Protein AF-A0A395J0A0-F1 (afdb_monomer_lite)

Organism: NCBI:txid38457

Structure (mmCIF, N/CA/C/O backbone):
data_AF-A0A395J0A0-F1
#
_entry.id   AF-A0A395J0A0-F1
#
loop_
_atom_site.group_PDB
_atom_site.id
_atom_site.type_symbol
_atom_site.label_atom_id
_atom_site.label_alt_id
_atom_site.label_comp_id
_atom_site.label_asym_id
_atom_site.label_entity_id
_atom_site.label_seq_id
_atom_site.pdbx_PDB_ins_code
_atom_site.Cartn_x
_atom_site.Cartn_y
_atom_site.Cartn_z
_atom_site.occupancy
_atom_site.B_iso_or_equiv
_atom_site.auth_seq_id
_atom_site.auth_comp_id
_atom_site.auth_asym_id
_atom_site.auth_atom_id
_atom_site.pdbx_PDB_model_num
ATOM 1 N N . MET A 1 1 ? 11.161 -7.302 22.273 1.00 44.47 1 MET A N 1
ATOM 2 C CA . MET A 1 1 ? 10.122 -8.019 21.506 1.00 44.47 1 MET A CA 1
ATOM 3 C C . MET A 1 1 ? 9.153 -8.782 22.409 1.00 44.47 1 MET A C 1
ATOM 5 O O . MET A 1 1 ? 8.034 -8.314 22.536 1.00 44.47 1 MET A O 1
ATOM 9 N N . ARG A 1 2 ? 9.588 -9.786 23.191 1.00 41.59 2 ARG A N 1
ATOM 10 C CA . ARG A 1 2 ? 8.713 -10.627 24.057 1.00 41.59 2 ARG A CA 1
ATOM 11 C C . ARG A 1 2 ? 7.774 -9.927 25.060 1.00 41.59 2 ARG A C 1
ATOM 13 O O . ARG A 1 2 ? 6.845 -10.547 25.561 1.00 41.59 2 ARG A O 1
ATOM 20 N N . LYS A 1 3 ? 8.031 -8.665 25.423 1.00 41.44 3 LYS A N 1
ATOM 21 C CA . LYS A 1 3 ? 7.202 -7.910 26.383 1.00 41.44 3 LYS A CA 1
ATOM 22 C C . LYS A 1 3 ? 6.042 -7.164 25.710 1.00 41.44 3 LYS A C 1
ATOM 24 O O . LYS A 1 3 ? 5.055 -6.909 26.376 1.00 41.44 3 LYS A O 1
ATOM 29 N N . PHE A 1 4 ? 6.172 -6.835 24.422 1.00 44.31 4 PHE A N 1
ATOM 30 C CA . PHE A 1 4 ? 5.126 -6.180 23.627 1.00 44.31 4 PHE A CA 1
ATOM 31 C C . PHE A 1 4 ? 4.121 -7.208 23.092 1.00 44.31 4 PHE A C 1
ATOM 33 O O . PHE A 1 4 ? 2.924 -6.972 23.166 1.00 44.31 4 PHE A O 1
ATOM 40 N N . GLU A 1 5 ? 4.612 -8.378 22.666 1.00 45.50 5 GLU A N 1
ATOM 41 C CA . GLU A 1 5 ? 3.784 -9.528 22.259 1.00 45.50 5 GLU A CA 1
ATOM 42 C C . GLU A 1 5 ? 2.803 -9.934 23.374 1.00 45.50 5 GLU A C 1
ATOM 44 O O . GLU A 1 5 ? 1.606 -10.020 23.140 1.00 45.50 5 GLU A O 1
ATOM 49 N N . ARG A 1 6 ? 3.274 -10.021 24.628 1.00 49.84 6 ARG A N 1
ATOM 50 C CA . ARG A 1 6 ? 2.415 -10.325 25.789 1.00 49.84 6 ARG A CA 1
ATOM 51 C C . ARG A 1 6 ? 1.339 -9.280 26.101 1.00 49.84 6 ARG A C 1
ATOM 53 O O . ARG A 1 6 ? 0.326 -9.632 26.685 1.00 49.84 6 ARG A O 1
ATOM 60 N N . ILE A 1 7 ? 1.569 -8.001 25.795 1.00 51.66 7 ILE A N 1
ATOM 61 C CA . ILE A 1 7 ? 0.602 -6.934 26.117 1.00 51.66 7 ILE A CA 1
ATOM 62 C C . ILE A 1 7 ? -0.574 -6.962 25.135 1.00 51.66 7 ILE A C 1
ATOM 64 O O . ILE A 1 7 ? -1.701 -6.680 25.534 1.00 51.66 7 ILE A O 1
ATOM 68 N N . LEU A 1 8 ? -0.316 -7.323 23.875 1.00 55.38 8 LEU A N 1
ATOM 69 C CA . LEU A 1 8 ? -1.362 -7.471 22.866 1.00 55.38 8 LEU A CA 1
ATOM 70 C C . LEU A 1 8 ? -2.221 -8.714 23.131 1.00 55.38 8 LEU A C 1
ATOM 72 O O . LEU A 1 8 ? -3.442 -8.592 23.112 1.00 55.38 8 LEU A O 1
ATOM 76 N N . ASP A 1 9 ? -1.600 -9.851 23.467 1.00 60.06 9 ASP A N 1
ATOM 77 C CA . ASP A 1 9 ? -2.302 -11.133 23.658 1.00 60.06 9 ASP A CA 1
ATOM 78 C C . ASP A 1 9 ? -3.341 -11.115 24.798 1.00 60.06 9 ASP A C 1
ATOM 80 O O . ASP A 1 9 ? -4.382 -11.763 24.693 1.00 60.06 9 ASP A O 1
ATOM 84 N N . ASP A 1 10 ? -3.104 -10.352 25.872 1.00 69.31 10 ASP A N 1
ATOM 85 C CA . ASP A 1 10 ? -4.012 -10.326 27.031 1.00 69.31 10 ASP A CA 1
ATOM 86 C C . ASP A 1 10 ? -5.144 -9.282 26.901 1.00 69.31 10 ASP A C 1
ATOM 88 O O . ASP A 1 10 ? -6.155 -9.372 27.605 1.00 69.31 10 ASP A O 1
ATOM 92 N N . GLN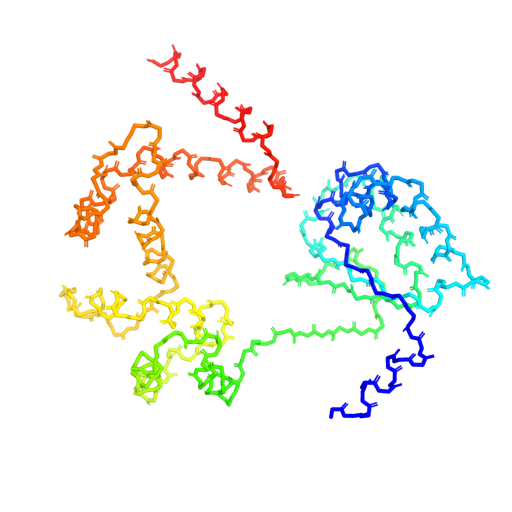 A 1 11 ? -5.000 -8.274 26.028 1.00 82.56 11 GLN A N 1
ATOM 93 C CA . GLN A 1 11 ? -5.945 -7.147 25.925 1.00 82.56 11 GLN A CA 1
ATOM 94 C C . GLN A 1 11 ? -6.740 -7.116 24.619 1.00 82.56 11 GLN A C 1
ATOM 96 O O . GLN A 1 11 ? -7.897 -6.687 24.642 1.00 82.56 11 GLN A O 1
ATOM 101 N N . ILE A 1 12 ? -6.159 -7.580 23.511 1.00 91.38 12 ILE A N 1
ATOM 102 C CA . ILE A 1 12 ? -6.763 -7.547 22.179 1.00 91.38 12 ILE A CA 1
ATOM 103 C C . ILE A 1 12 ? -7.031 -8.979 21.715 1.00 91.38 12 ILE A C 1
ATOM 105 O O . ILE A 1 12 ? -6.115 -9.757 21.485 1.00 91.38 12 ILE A O 1
ATOM 109 N N . ARG A 1 13 ? -8.310 -9.322 21.549 1.00 90.94 13 ARG A N 1
ATOM 110 C CA . ARG A 1 13 ? -8.760 -10.624 21.027 1.00 90.94 13 ARG A CA 1
ATOM 111 C C . ARG A 1 13 ? -8.948 -10.604 19.516 1.00 90.94 13 ARG A C 1
ATOM 113 O O . ARG A 1 13 ? -8.812 -11.638 18.871 1.00 90.94 13 ARG A O 1
ATOM 120 N N . TRP A 1 14 ? -9.295 -9.440 18.969 1.00 93.50 14 TRP A N 1
ATOM 121 C CA . TRP A 1 14 ? -9.636 -9.277 17.561 1.00 93.50 14 TRP A CA 1
ATOM 122 C C . TRP A 1 14 ? -8.871 -8.112 16.952 1.00 93.50 14 TRP A C 1
ATOM 124 O O . TRP A 1 14 ? -8.792 -7.039 17.548 1.00 93.50 14 TRP A O 1
ATOM 134 N N . VAL A 1 15 ? -8.357 -8.310 15.741 1.00 94.94 15 VAL A N 1
ATOM 135 C CA . VAL A 1 15 ? -7.701 -7.264 14.953 1.00 94.94 15 VAL A CA 1
ATOM 136 C C . VAL A 1 15 ? -8.339 -7.246 13.575 1.00 94.94 15 VAL A C 1
ATOM 138 O O . VAL A 1 15 ? -8.328 -8.262 12.883 1.00 94.94 15 VAL A O 1
ATOM 141 N N . PHE A 1 16 ? -8.876 -6.095 13.175 1.00 96.75 16 PHE A N 1
ATOM 142 C CA . PHE A 1 16 ? -9.442 -5.906 11.843 1.00 96.75 16 PHE A CA 1
ATOM 143 C C . PHE A 1 16 ? -8.816 -4.705 11.153 1.00 96.75 16 PHE A C 1
ATOM 145 O O . PHE A 1 16 ? -8.729 -3.612 11.713 1.00 96.75 16 PHE A O 1
ATOM 152 N N . TRP A 1 17 ? -8.413 -4.921 9.907 1.00 97.44 17 TRP A N 1
ATOM 153 C CA . TRP A 1 17 ? -7.992 -3.869 8.997 1.00 97.44 17 TRP A CA 1
ATOM 154 C C . TRP A 1 17 ? -9.201 -3.384 8.197 1.00 97.44 17 TRP A C 1
ATOM 156 O O . TRP A 1 17 ? -9.920 -4.161 7.573 1.00 97.44 17 TRP A O 1
ATOM 166 N N . VAL A 1 18 ? -9.443 -2.081 8.239 1.00 96.94 18 VAL A N 1
ATOM 167 C CA . VAL A 1 18 ? -10.581 -1.429 7.600 1.00 96.94 18 VAL A CA 1
ATOM 168 C C . VAL A 1 18 ? -10.031 -0.429 6.584 1.00 96.94 18 VAL A C 1
ATOM 170 O O . VAL A 1 18 ? -9.740 0.711 6.953 1.00 96.94 18 VAL A O 1
ATOM 173 N N . PRO A 1 19 ? -9.872 -0.825 5.308 1.00 94.69 19 PRO A N 1
ATOM 174 C CA . PRO A 1 19 ? -9.499 0.104 4.249 1.00 94.69 19 PRO A CA 1
ATOM 175 C C . PRO A 1 19 ? -10.647 1.086 4.012 1.00 94.69 19 PRO A C 1
ATOM 177 O O . PRO A 1 19 ? -11.667 0.737 3.410 1.00 94.69 19 PRO A O 1
ATOM 180 N N . LEU A 1 20 ? -10.482 2.320 4.483 1.00 93.31 20 LEU A N 1
ATOM 181 C CA . LEU A 1 20 ? -11.503 3.365 4.431 1.00 93.31 20 LEU A CA 1
ATOM 182 C C . LEU A 1 20 ? -12.005 3.682 3.013 1.00 93.31 20 LEU A C 1
ATOM 184 O O . LEU A 1 20 ? -13.224 3.798 2.850 1.00 93.31 20 LEU A O 1
ATOM 188 N N . PRO A 1 21 ? -11.148 3.731 1.972 1.00 88.62 21 PRO A N 1
ATOM 189 C CA . PRO A 1 21 ? -11.606 3.938 0.599 1.00 88.62 21 PRO A CA 1
ATOM 190 C C . PRO A 1 21 ? -12.586 2.851 0.151 1.00 88.62 21 PRO A C 1
ATOM 192 O O . PRO A 1 21 ? -13.627 3.138 -0.434 1.00 88.62 21 PRO A O 1
ATOM 195 N N . ARG A 1 22 ? -12.309 1.585 0.488 1.00 89.62 22 ARG A N 1
ATOM 196 C CA . ARG A 1 22 ? -13.202 0.467 0.158 1.00 89.62 22 ARG A CA 1
ATOM 197 C C . ARG A 1 22 ? -14.470 0.524 0.998 1.00 89.62 22 ARG A C 1
ATOM 199 O O . ARG A 1 22 ? -15.558 0.359 0.464 1.00 89.62 22 ARG A O 1
ATOM 206 N N . PHE A 1 23 ? -14.337 0.805 2.293 1.00 92.50 23 PHE A N 1
ATOM 207 C CA . PHE A 1 23 ? -15.475 0.916 3.201 1.00 92.50 23 PHE A CA 1
ATOM 208 C C . PHE A 1 23 ? -16.474 1.998 2.768 1.00 92.50 23 PHE A C 1
ATOM 210 O O . PHE A 1 23 ? -17.675 1.812 2.959 1.00 92.50 23 PHE A O 1
ATOM 217 N N . SER A 1 24 ? -16.000 3.079 2.136 1.00 89.25 24 SER A N 1
ATOM 218 C CA . SER A 1 24 ? -16.846 4.156 1.599 1.00 89.25 24 SER A CA 1
ATOM 219 C C . SER A 1 24 ? -17.858 3.704 0.546 1.00 89.25 24 SER A C 1
ATOM 221 O O . SER A 1 24 ? -18.899 4.339 0.388 1.00 89.25 24 SER A O 1
ATOM 223 N N . ARG A 1 25 ? -17.587 2.577 -0.120 1.00 86.44 25 ARG A N 1
ATOM 224 C CA . ARG A 1 25 ? -18.443 1.984 -1.157 1.00 86.44 25 ARG A CA 1
ATOM 225 C C . ARG A 1 25 ? -19.348 0.878 -0.636 1.00 86.44 25 ARG A C 1
ATOM 227 O O . ARG A 1 25 ? -20.249 0.438 -1.340 1.00 86.44 25 ARG A O 1
ATOM 234 N N . GLU A 1 26 ? -19.103 0.408 0.580 1.00 90.25 26 GLU A N 1
ATOM 235 C CA . GLU A 1 26 ? -19.880 -0.666 1.183 1.00 90.25 26 GLU A CA 1
ATOM 236 C C . GLU A 1 26 ? -21.018 -0.095 2.024 1.00 90.25 26 GLU A C 1
ATOM 238 O O . GLU A 1 26 ? -20.893 0.975 2.627 1.00 90.25 26 GLU A O 1
ATOM 243 N N . GLN A 1 27 ? -22.123 -0.833 2.111 1.00 87.81 27 GLN A N 1
ATOM 244 C CA . GLN A 1 27 ? -23.286 -0.420 2.896 1.00 87.81 27 GLN A CA 1
ATOM 245 C C . GLN A 1 27 ? -22.965 -0.337 4.394 1.00 87.81 27 GLN A C 1
ATOM 247 O O . GLN A 1 27 ? -23.373 0.607 5.068 1.00 87.81 27 GLN A O 1
ATOM 252 N N . ASP A 1 28 ? -22.210 -1.306 4.908 1.00 92.62 28 ASP A N 1
ATOM 253 C CA . ASP A 1 28 ? -21.865 -1.425 6.320 1.00 92.62 28 ASP A CA 1
ATOM 254 C C . ASP A 1 28 ? -20.603 -2.281 6.537 1.00 92.62 28 ASP A C 1
ATOM 256 O O . ASP A 1 28 ? -19.973 -2.782 5.599 1.00 92.62 28 ASP A O 1
ATOM 260 N N . LEU A 1 29 ? -20.190 -2.403 7.805 1.00 94.12 29 LEU A N 1
ATOM 261 C CA . LEU A 1 29 ? -18.980 -3.136 8.189 1.00 94.12 29 LEU A CA 1
ATOM 262 C C . LEU A 1 29 ? -19.123 -4.639 7.920 1.00 94.12 29 LEU A C 1
ATOM 264 O O . LEU A 1 29 ? -18.142 -5.300 7.595 1.00 94.12 29 LEU A O 1
ATOM 268 N N . THR A 1 30 ? -20.342 -5.170 8.019 1.00 96.56 30 THR A N 1
ATOM 269 C CA . THR A 1 30 ? -20.638 -6.580 7.761 1.00 96.56 30 THR A CA 1
ATOM 270 C C . THR A 1 30 ? -20.410 -6.930 6.300 1.00 96.56 30 THR A C 1
ATOM 272 O O . THR A 1 30 ? -19.731 -7.910 6.001 1.00 96.56 30 THR A O 1
ATOM 275 N N . THR A 1 31 ? -20.897 -6.088 5.394 1.00 95.88 31 THR A N 1
ATOM 276 C CA . THR A 1 31 ? -20.695 -6.236 3.954 1.00 95.88 31 THR A CA 1
ATOM 277 C C . THR A 1 31 ? -19.206 -6.185 3.623 1.00 95.88 31 THR A C 1
ATOM 279 O O . THR A 1 31 ? -18.695 -7.085 2.954 1.00 95.88 31 THR A O 1
ATOM 282 N N . LEU A 1 32 ? -18.471 -5.213 4.180 1.00 95.12 32 LEU A N 1
ATOM 283 C CA . LEU A 1 32 ? -17.019 -5.137 4.012 1.00 95.12 32 LEU A CA 1
ATOM 284 C C . LEU A 1 32 ? -16.316 -6.412 4.511 1.00 95.12 32 LEU A C 1
ATOM 286 O O . LEU A 1 32 ? -15.480 -6.971 3.804 1.00 95.12 32 LEU A O 1
ATOM 290 N N . PHE A 1 33 ? -16.652 -6.883 5.713 1.00 96.69 33 PHE A N 1
ATOM 291 C CA . PHE A 1 33 ? -16.009 -8.047 6.324 1.00 96.69 33 PHE A CA 1
ATOM 292 C C . PHE A 1 33 ? -16.313 -9.339 5.574 1.00 96.69 33 PHE A C 1
ATOM 294 O O . PHE A 1 33 ? -15.405 -10.148 5.398 1.00 96.69 33 PHE A O 1
ATOM 301 N N . SER A 1 34 ? -17.544 -9.512 5.084 1.00 96.56 34 SER A N 1
ATOM 302 C CA . SER A 1 34 ? -17.912 -10.674 4.268 1.00 96.56 34 SER A CA 1
ATOM 303 C C . SER A 1 34 ? -16.995 -10.801 3.049 1.00 96.56 34 SER A C 1
ATOM 305 O O . SER A 1 34 ? -16.427 -11.863 2.807 1.00 96.56 34 SER A O 1
ATOM 307 N N . LYS A 1 35 ? -16.736 -9.682 2.361 1.00 93.56 35 LYS A N 1
ATOM 308 C CA . LYS A 1 35 ? -15.881 -9.622 1.171 1.00 93.56 35 LYS A CA 1
ATOM 309 C C . LYS A 1 35 ? -14.379 -9.678 1.476 1.00 93.56 35 LYS A C 1
ATOM 311 O O . LYS A 1 35 ? -13.606 -10.044 0.597 1.00 93.56 35 LYS A O 1
ATOM 316 N N . LEU A 1 36 ? -13.940 -9.239 2.660 1.00 92.94 36 LEU A N 1
ATOM 317 C CA . LEU A 1 36 ? -12.515 -9.196 3.025 1.00 92.94 36 LEU A CA 1
ATOM 318 C C . LEU A 1 36 ? -12.012 -10.473 3.696 1.00 92.94 36 LEU A C 1
ATOM 320 O O . LEU A 1 36 ? -10.871 -10.863 3.461 1.00 92.94 36 LEU A O 1
ATOM 324 N N . TYR A 1 37 ? -12.825 -11.081 4.556 1.00 94.81 37 TYR A N 1
ATOM 325 C CA . TYR A 1 37 ? -12.357 -12.091 5.508 1.00 94.81 37 TYR A CA 1
ATOM 326 C C . TYR A 1 37 ? -13.102 -13.416 5.432 1.00 94.81 37 TYR A C 1
ATOM 328 O O . TYR A 1 37 ? -12.589 -14.413 5.934 1.00 94.81 37 TYR A O 1
ATOM 336 N N . PHE A 1 38 ? -14.298 -13.436 4.845 1.00 93.94 38 PHE A N 1
ATOM 337 C CA . PHE A 1 38 ? -15.210 -14.571 4.976 1.00 93.94 38 PHE A CA 1
ATOM 338 C C . PHE A 1 38 ? -15.726 -15.101 3.637 1.00 93.94 38 PHE A C 1
ATOM 340 O O . PHE A 1 38 ? -16.761 -15.750 3.625 1.00 93.94 38 PHE A O 1
ATOM 347 N N . GLU A 1 39 ? -15.028 -14.843 2.524 1.00 92.38 39 GLU A N 1
ATOM 348 C CA . GLU A 1 39 ? -15.374 -15.392 1.196 1.00 92.38 39 GLU A CA 1
ATOM 349 C C . GLU A 1 39 ? -16.857 -15.187 0.817 1.00 92.38 39 GLU A C 1
ATOM 351 O O . GLU A 1 39 ? -17.506 -16.070 0.269 1.00 92.38 39 GLU A O 1
ATOM 356 N N . GLU A 1 40 ? -17.400 -14.008 1.136 1.00 89.81 40 GLU A N 1
ATOM 357 C CA . GLU A 1 40 ? -18.811 -13.632 0.944 1.00 89.81 40 GLU A CA 1
ATOM 358 C C . GLU A 1 40 ? -19.835 -14.336 1.865 1.00 89.81 40 GLU A C 1
ATOM 360 O O . GLU A 1 40 ? -21.043 -14.165 1.691 1.00 89.81 40 GLU A O 1
ATOM 365 N N . ASP A 1 41 ? -19.401 -15.032 2.924 1.00 94.44 41 ASP A N 1
ATOM 366 C CA . ASP A 1 41 ? -20.287 -15.509 3.997 1.00 94.44 41 ASP A CA 1
ATOM 367 C C . ASP A 1 41 ? -20.756 -14.340 4.881 1.00 94.44 41 ASP A C 1
ATOM 369 O O . ASP A 1 41 ? -20.120 -13.926 5.862 1.00 94.44 41 ASP A O 1
ATOM 373 N N . TYR A 1 42 ? -21.909 -13.789 4.509 1.00 95.50 42 TYR A N 1
ATOM 374 C CA . TYR A 1 42 ? -22.524 -12.663 5.199 1.00 95.50 42 TYR A CA 1
ATOM 375 C C . TYR A 1 42 ? -22.976 -12.998 6.627 1.00 95.50 42 TYR A C 1
ATOM 377 O O . TYR A 1 42 ? -22.851 -12.153 7.514 1.00 95.50 42 TYR A O 1
ATOM 385 N N . GLU A 1 43 ? -23.490 -14.203 6.896 1.00 96.69 43 GLU A N 1
ATOM 386 C CA . GLU A 1 43 ? -24.007 -14.533 8.233 1.00 96.69 43 GLU A CA 1
ATOM 387 C C . GLU A 1 43 ? -22.868 -14.734 9.238 1.00 96.69 43 GLU A C 1
ATOM 389 O O . GLU A 1 43 ? -22.976 -14.281 10.384 1.00 96.69 43 GLU A O 1
ATOM 394 N N . LEU A 1 44 ? -21.741 -15.309 8.805 1.00 95.38 44 LEU A N 1
ATOM 395 C CA . LEU A 1 44 ? -20.532 -15.354 9.624 1.00 95.38 44 LEU A CA 1
ATOM 396 C C . LEU A 1 44 ? -20.001 -13.941 9.904 1.00 95.38 44 LEU A C 1
ATOM 398 O O . LEU A 1 44 ? -19.770 -13.589 11.067 1.00 95.38 44 LEU A O 1
ATOM 402 N N . ALA A 1 45 ? -19.879 -13.107 8.865 1.00 96.94 45 ALA A N 1
ATOM 403 C CA . ALA A 1 45 ? -19.438 -11.719 9.003 1.00 96.94 45 ALA A CA 1
ATOM 404 C C . ALA A 1 45 ? -20.328 -10.934 9.976 1.00 96.94 45 ALA A C 1
ATOM 406 O O . ALA A 1 45 ? -19.840 -10.219 10.850 1.00 96.94 45 ALA A O 1
ATOM 407 N N . LYS A 1 46 ? -21.645 -11.115 9.874 1.00 97.19 46 LYS A N 1
ATOM 408 C CA . LYS A 1 46 ? -22.646 -10.474 10.728 1.00 97.19 46 LYS A CA 1
ATOM 409 C C . LYS A 1 46 ? -22.510 -10.916 12.176 1.00 97.19 46 LYS A C 1
ATOM 411 O O . LYS A 1 46 ? -22.529 -10.068 13.068 1.00 97.19 46 LYS A O 1
ATOM 416 N N . GLY A 1 47 ? -22.331 -12.215 12.420 1.00 96.56 47 GLY A N 1
ATOM 417 C CA . GLY A 1 47 ? -22.094 -12.751 13.761 1.00 96.56 47 GLY A CA 1
ATOM 418 C C . GLY A 1 47 ? -20.843 -12.152 14.409 1.00 96.56 47 GLY A C 1
ATOM 419 O O . GLY A 1 47 ? -20.876 -11.765 15.582 1.00 96.56 47 GLY A O 1
ATOM 420 N N . VAL A 1 48 ? -19.766 -12.000 13.634 1.00 95.50 48 VAL A N 1
ATOM 421 C CA . VAL A 1 48 ? -18.532 -11.337 14.080 1.00 95.50 48 VAL A CA 1
ATOM 422 C C . VAL A 1 48 ? -18.773 -9.852 14.348 1.00 95.50 48 VAL A C 1
ATOM 424 O O . VAL A 1 48 ? -18.484 -9.398 15.455 1.00 95.50 48 VAL A O 1
ATOM 427 N N . CYS A 1 49 ? -19.369 -9.105 13.411 1.00 95.38 49 CYS A N 1
ATOM 428 C CA . CYS A 1 49 ? -19.676 -7.679 13.579 1.00 95.38 49 CYS A CA 1
ATOM 429 C C . CYS A 1 49 ? -20.522 -7.416 14.831 1.00 95.38 49 CYS A C 1
ATOM 431 O O . CYS A 1 49 ? -20.156 -6.582 15.657 1.00 95.38 49 CYS A O 1
ATOM 433 N N . GLN A 1 50 ? -21.596 -8.183 15.038 1.00 95.44 50 GLN A N 1
ATOM 434 C CA . GLN A 1 50 ? -22.447 -8.069 16.227 1.00 95.44 50 GLN A CA 1
ATOM 435 C C . GLN A 1 50 ? -21.681 -8.334 17.525 1.00 95.44 50 GLN A C 1
ATOM 437 O O . GLN A 1 50 ? -21.968 -7.735 18.562 1.00 95.44 50 GLN A O 1
ATOM 442 N N . ARG A 1 51 ? -20.718 -9.258 17.493 1.00 94.94 51 ARG A N 1
ATOM 443 C CA . ARG A 1 51 ? -19.896 -9.594 18.653 1.00 94.94 51 ARG A CA 1
ATOM 444 C C . ARG A 1 51 ? -18.920 -8.471 18.997 1.00 94.94 51 ARG A C 1
ATOM 446 O O . ARG A 1 51 ? -18.826 -8.116 20.171 1.00 94.94 51 ARG A O 1
ATOM 453 N N . ILE A 1 52 ? -18.252 -7.896 17.999 1.00 95.00 52 ILE A N 1
ATOM 454 C CA . ILE A 1 52 ? -17.248 -6.840 18.202 1.00 95.00 52 ILE A CA 1
ATOM 455 C C . ILE A 1 52 ? -17.869 -5.459 18.425 1.00 95.00 52 ILE A C 1
ATOM 457 O O . ILE A 1 52 ? -17.245 -4.599 19.025 1.00 95.00 52 ILE A O 1
ATOM 461 N N . GLN A 1 53 ? -19.109 -5.227 17.993 1.00 93.44 53 GLN A N 1
ATOM 462 C CA . GLN A 1 53 ? -19.832 -3.980 18.272 1.00 93.44 53 GLN A CA 1
ATOM 463 C C . GLN A 1 53 ? -20.494 -3.975 19.659 1.00 93.44 53 GLN A C 1
ATOM 465 O O . GLN A 1 53 ? -20.973 -2.939 20.117 1.00 93.44 53 GLN A O 1
ATOM 470 N N . ASN A 1 54 ? -20.530 -5.118 20.347 1.00 91.56 54 ASN A N 1
ATOM 471 C CA . ASN A 1 54 ? -21.130 -5.236 21.668 1.00 91.56 54 ASN A CA 1
ATOM 472 C C . ASN A 1 54 ? -20.093 -4.948 22.773 1.00 91.56 54 ASN A C 1
ATOM 474 O O . ASN A 1 54 ? -19.115 -5.686 22.927 1.00 91.56 54 ASN A O 1
ATOM 478 N N . LYS A 1 55 ? -20.353 -3.897 23.565 1.00 84.88 55 LYS A N 1
ATOM 479 C CA . LYS A 1 55 ? -19.525 -3.458 24.705 1.00 84.88 55 LYS A CA 1
ATOM 480 C C . LYS A 1 55 ? -19.341 -4.515 25.785 1.00 84.88 55 LYS A C 1
ATOM 482 O O . LYS A 1 55 ? -18.235 -4.674 26.284 1.00 84.88 55 LYS A O 1
ATOM 487 N N . ASP A 1 56 ? -20.388 -5.275 26.090 1.00 88.06 56 ASP A N 1
ATOM 488 C CA . ASP A 1 56 ? -20.352 -6.328 27.111 1.00 88.06 56 ASP A CA 1
ATOM 489 C C . ASP A 1 56 ? -19.623 -7.592 26.626 1.00 88.06 56 ASP A C 1
ATOM 491 O O . ASP A 1 56 ? -19.478 -8.563 27.371 1.00 88.06 56 ASP A O 1
ATOM 495 N N . LYS A 1 57 ? -19.196 -7.611 25.356 1.00 87.12 57 LYS A N 1
ATOM 496 C CA . LYS A 1 57 ? -18.485 -8.729 24.739 1.00 87.12 57 LYS A CA 1
ATOM 497 C C . LYS A 1 57 ? -17.051 -8.349 24.397 1.00 87.12 57 LYS A C 1
ATOM 499 O O . LYS A 1 57 ? -16.159 -8.515 25.224 1.00 87.12 57 LYS A O 1
ATOM 504 N N . ASP A 1 58 ? -16.828 -7.912 23.160 1.00 93.06 58 ASP A N 1
ATOM 505 C CA . ASP A 1 58 ? -15.493 -7.843 22.570 1.00 93.06 58 ASP A CA 1
ATOM 506 C C . ASP A 1 58 ? -15.134 -6.457 22.018 1.00 93.06 58 ASP A C 1
ATOM 508 O O . ASP A 1 58 ? -14.018 -6.304 21.528 1.00 93.06 58 ASP A O 1
ATOM 512 N N . GLN A 1 59 ? -15.997 -5.435 22.122 1.00 93.75 59 GLN A N 1
ATOM 513 C CA . GLN A 1 59 ? -15.673 -4.091 21.609 1.00 93.75 59 GLN A CA 1
ATOM 514 C C . GLN A 1 59 ? -14.378 -3.528 22.211 1.00 93.75 59 GLN A C 1
ATOM 516 O O . GLN A 1 59 ? -13.489 -3.099 21.478 1.00 93.75 59 GLN A O 1
ATOM 521 N N . ASP A 1 60 ? -14.224 -3.614 23.533 1.00 93.50 60 ASP A N 1
ATOM 522 C CA . ASP A 1 60 ? -13.031 -3.137 24.249 1.00 93.50 60 ASP A CA 1
ATOM 523 C C . ASP A 1 60 ? -11.783 -4.001 24.007 1.00 93.50 60 ASP A C 1
ATOM 525 O O . ASP A 1 60 ? -10.664 -3.578 24.304 1.00 93.50 60 ASP A O 1
ATOM 529 N N . HIS A 1 61 ? -11.978 -5.200 23.457 1.00 92.94 61 HIS A N 1
ATOM 530 C CA . HIS A 1 61 ? -10.938 -6.167 23.111 1.00 92.94 61 HIS A CA 1
ATOM 531 C C . HIS A 1 61 ? -10.702 -6.257 21.600 1.00 92.94 61 HIS A C 1
ATOM 533 O O . HIS A 1 61 ? -10.029 -7.176 21.131 1.00 92.94 61 HIS A O 1
ATOM 539 N N . THR A 1 62 ? -11.271 -5.333 20.829 1.00 95.50 62 THR A N 1
ATOM 540 C CA . THR A 1 62 ? -11.100 -5.263 19.381 1.00 95.50 62 THR A CA 1
ATOM 541 C C . THR A 1 62 ? -10.214 -4.075 19.039 1.00 95.50 62 THR A C 1
ATOM 543 O O . THR A 1 62 ? -10.423 -2.973 19.548 1.00 95.50 62 THR A O 1
ATOM 546 N N . LEU A 1 63 ? -9.225 -4.316 18.181 1.00 96.12 63 LEU A N 1
ATOM 547 C CA . LEU A 1 63 ? -8.413 -3.301 17.528 1.00 96.12 63 LEU A CA 1
ATOM 548 C C . LEU A 1 63 ? -8.899 -3.106 16.092 1.00 96.12 63 LEU A C 1
ATOM 550 O O . LEU A 1 63 ? -8.863 -4.042 15.291 1.00 96.12 63 LEU A O 1
ATOM 554 N N . LEU A 1 64 ? -9.311 -1.882 15.768 1.00 97.19 64 LEU A N 1
ATOM 555 C CA . LEU A 1 64 ? -9.598 -1.473 14.396 1.00 97.19 64 LEU A CA 1
ATOM 556 C C . LEU A 1 64 ? -8.430 -0.659 13.834 1.00 97.19 64 LEU A C 1
ATOM 558 O O . LEU A 1 64 ? -7.980 0.300 14.457 1.00 97.19 64 LEU A O 1
ATOM 562 N N . ILE A 1 65 ? -7.957 -1.027 12.646 1.00 97.56 65 ILE A N 1
ATOM 563 C CA . ILE A 1 65 ? -6.964 -0.265 11.884 1.00 97.56 65 ILE A CA 1
ATOM 564 C C . ILE A 1 65 ? -7.700 0.409 10.728 1.00 97.56 65 ILE A C 1
ATOM 566 O O . ILE A 1 65 ? -7.986 -0.233 9.720 1.00 97.56 65 ILE A O 1
ATOM 570 N N . LEU A 1 66 ? -8.038 1.684 10.894 1.00 96.12 66 LEU A N 1
ATOM 571 C CA . LEU A 1 66 ? -8.703 2.510 9.891 1.00 96.12 66 LEU A CA 1
ATOM 572 C C . LEU A 1 66 ? -7.648 3.077 8.938 1.00 96.12 66 LEU A C 1
ATOM 574 O O . LEU A 1 66 ? -6.909 3.999 9.285 1.00 96.12 66 LEU A O 1
ATOM 578 N N . ASP A 1 67 ? -7.551 2.489 7.753 1.00 95.31 67 ASP A N 1
ATOM 579 C CA . ASP A 1 67 ? -6.455 2.742 6.824 1.00 95.31 67 ASP A CA 1
ATOM 580 C C . ASP A 1 67 ? -6.869 3.698 5.696 1.00 95.31 67 ASP A C 1
ATOM 582 O O . ASP A 1 67 ? -7.868 3.452 5.015 1.00 95.31 67 ASP A O 1
ATOM 586 N N . GLY A 1 68 ? -6.110 4.782 5.502 1.00 92.44 68 GLY A N 1
ATOM 587 C CA . GLY A 1 68 ? -6.307 5.747 4.414 1.00 92.44 68 GLY A CA 1
ATOM 588 C C . GLY A 1 68 ? -7.321 6.856 4.712 1.00 92.44 68 GLY A C 1
ATOM 589 O O . GLY A 1 68 ? -8.183 7.146 3.887 1.00 92.44 68 GLY A O 1
ATOM 590 N N . TRP A 1 69 ? -7.252 7.509 5.879 1.00 91.81 69 TRP A N 1
ATOM 591 C CA . TRP A 1 69 ? -8.224 8.555 6.250 1.00 91.81 69 TRP A CA 1
ATOM 592 C C . TRP A 1 69 ? -8.274 9.727 5.268 1.00 91.81 69 TRP A C 1
ATOM 594 O O . TRP A 1 69 ? -9.329 10.295 4.995 1.00 91.81 69 TRP A O 1
ATOM 604 N N . ASP A 1 70 ? -7.134 10.134 4.724 1.00 88.12 70 ASP A N 1
ATOM 605 C CA . ASP A 1 70 ? -7.093 11.239 3.774 1.00 88.12 70 ASP A CA 1
ATOM 606 C C . ASP A 1 70 ? -7.672 10.896 2.392 1.00 88.12 70 ASP A C 1
ATOM 608 O O . ASP A 1 70 ? -7.853 11.801 1.580 1.00 88.12 70 ASP A O 1
ATOM 612 N N . GLU A 1 71 ? -7.989 9.631 2.131 1.00 87.31 71 GLU A N 1
ATOM 613 C CA . GLU A 1 71 ? -8.554 9.161 0.864 1.00 87.31 71 GLU A CA 1
ATOM 614 C C . GLU A 1 71 ? -10.090 9.188 0.855 1.00 87.31 71 GLU A C 1
ATOM 616 O O . GLU A 1 71 ? -10.694 9.080 -0.204 1.00 87.31 71 GLU A O 1
ATOM 621 N N . ILE A 1 72 ? -10.732 9.412 2.008 1.00 86.12 72 ILE A N 1
ATOM 622 C CA . ILE A 1 72 ? -12.194 9.570 2.132 1.00 86.12 72 ILE A CA 1
ATOM 623 C C . ILE A 1 72 ? -12.623 11.042 2.230 1.00 86.12 72 ILE A C 1
ATOM 625 O O . ILE A 1 72 ? -13.670 11.386 2.784 1.00 86.12 72 ILE A O 1
ATOM 629 N N . ARG A 1 73 ? -11.792 11.949 1.712 1.00 75.94 73 ARG A N 1
ATOM 630 C CA . ARG A 1 73 ? -12.107 13.380 1.648 1.00 75.94 73 ARG A CA 1
ATOM 631 C C . ARG A 1 73 ? -13.310 13.612 0.746 1.00 75.94 73 ARG A C 1
ATOM 633 O O . ARG A 1 73 ? -13.439 13.006 -0.304 1.00 75.94 73 ARG A O 1
ATOM 640 N N . GLY A 1 74 ? -14.211 14.494 1.172 1.00 76.19 74 GLY A N 1
ATOM 641 C CA . GLY A 1 74 ? -15.445 14.750 0.426 1.00 76.19 74 GLY A CA 1
ATOM 642 C C . GLY A 1 74 ? -16.469 13.613 0.489 1.00 76.19 74 GLY A C 1
ATOM 643 O O . GLY A 1 74 ? -17.468 13.676 -0.225 1.00 76.19 74 GLY A O 1
ATOM 644 N N . ALA A 1 75 ? -16.263 12.604 1.346 1.00 82.50 75 ALA A N 1
ATOM 645 C CA . ALA A 1 75 ? -17.274 11.588 1.587 1.00 82.50 75 ALA A CA 1
ATOM 646 C C . ALA A 1 75 ? -18.572 12.195 2.146 1.00 82.50 75 ALA A C 1
ATOM 648 O O . ALA A 1 75 ? -18.581 13.259 2.772 1.00 82.50 75 ALA A O 1
ATOM 649 N N . SER A 1 76 ? -19.683 11.495 1.912 1.00 85.19 76 SER A N 1
ATOM 650 C CA . SER A 1 76 ? -21.000 11.923 2.387 1.00 85.19 76 SER A CA 1
ATOM 651 C C . SER A 1 76 ? -21.054 12.015 3.916 1.00 85.19 76 SER A C 1
ATOM 653 O O . SER A 1 76 ? -20.379 11.258 4.615 1.00 85.19 76 SER A O 1
ATOM 655 N N . SER A 1 77 ? -21.912 12.892 4.446 1.00 85.50 77 SER A N 1
ATOM 656 C CA . SER A 1 77 ? -22.144 12.995 5.896 1.00 85.50 77 SER A CA 1
ATOM 657 C C . SER A 1 77 ? -22.546 11.652 6.511 1.00 85.50 77 SER A C 1
ATOM 659 O O . SER A 1 77 ? -22.053 11.293 7.571 1.00 85.50 77 SER A O 1
ATOM 661 N N . TYR A 1 78 ? -23.355 10.867 5.793 1.00 87.94 78 TYR A N 1
ATOM 662 C CA . TYR A 1 78 ? -23.743 9.517 6.197 1.00 87.94 78 TYR A CA 1
ATOM 663 C C . TYR A 1 78 ? -22.539 8.582 6.378 1.00 87.94 78 TYR A C 1
ATOM 665 O O . TYR A 1 78 ? -22.487 7.792 7.319 1.00 87.94 78 TYR A O 1
ATOM 673 N N . PHE A 1 79 ? -21.546 8.660 5.489 1.00 89.88 79 PHE A N 1
ATOM 674 C CA . PHE A 1 79 ? -20.333 7.864 5.644 1.00 89.88 79 PHE A CA 1
ATOM 675 C C . PHE A 1 79 ? -19.473 8.357 6.811 1.00 89.88 79 PHE A C 1
ATOM 677 O O . PHE A 1 79 ? -18.949 7.538 7.561 1.00 89.88 79 PHE A O 1
ATOM 684 N N . LEU A 1 80 ? -19.366 9.672 7.006 1.00 87.12 80 LEU A N 1
ATOM 685 C CA . LEU A 1 80 ? -18.629 10.236 8.139 1.00 87.12 80 LEU A CA 1
ATOM 686 C C . LEU A 1 80 ? -19.228 9.796 9.484 1.00 87.12 80 LEU A C 1
ATOM 688 O O . LEU A 1 80 ? -18.475 9.374 10.355 1.00 87.12 80 LEU A O 1
ATOM 692 N N . GLU A 1 81 ? -20.556 9.766 9.622 1.00 88.81 81 GLU A N 1
ATOM 693 C CA . GLU A 1 81 ? -21.237 9.234 10.817 1.00 88.81 81 GLU A CA 1
ATOM 694 C C . GLU A 1 81 ? -20.866 7.765 11.088 1.00 88.81 81 GLU A C 1
ATOM 696 O O . GLU A 1 81 ? -20.581 7.375 12.222 1.00 88.81 81 GLU A O 1
ATOM 701 N N . ARG A 1 82 ? -20.781 6.940 10.036 1.00 91.69 82 ARG A N 1
ATOM 702 C CA . ARG A 1 82 ? -20.342 5.539 10.163 1.00 91.69 82 ARG A CA 1
ATOM 703 C C . ARG A 1 82 ? -18.891 5.422 10.622 1.00 91.69 82 ARG A C 1
ATOM 705 O O . ARG A 1 82 ? -18.558 4.493 11.351 1.00 91.69 82 ARG A O 1
ATOM 712 N N . ILE A 1 83 ? -18.020 6.327 10.188 1.00 91.69 83 ILE A N 1
ATOM 713 C CA . ILE A 1 83 ? -16.628 6.373 10.645 1.00 91.69 83 ILE A CA 1
ATOM 714 C C . ILE A 1 83 ? -16.547 6.816 12.104 1.00 91.69 83 ILE A C 1
ATOM 716 O O . ILE A 1 83 ? -15.811 6.206 12.878 1.00 91.69 83 ILE A O 1
ATOM 720 N N . GLU A 1 84 ? -17.338 7.810 12.505 1.00 89.38 84 GLU A N 1
ATOM 721 C CA . GLU A 1 84 ? -17.449 8.222 13.906 1.00 89.38 84 GLU A CA 1
ATOM 722 C C . GLU A 1 84 ? -17.880 7.055 14.803 1.00 89.38 84 GLU A C 1
ATOM 724 O O . GLU A 1 84 ? -17.356 6.907 15.907 1.00 89.38 84 GLU A O 1
ATOM 729 N N . ASP A 1 85 ? -18.770 6.179 14.327 1.00 90.50 85 ASP A N 1
ATOM 730 C CA . ASP A 1 85 ? -19.135 4.952 15.040 1.00 90.50 85 ASP A CA 1
ATOM 731 C C . ASP A 1 85 ? -17.957 3.982 15.212 1.00 90.50 85 ASP A C 1
ATOM 733 O O . ASP A 1 85 ? -17.801 3.395 16.286 1.00 90.50 85 ASP A O 1
ATOM 737 N N . LEU A 1 86 ? -17.096 3.830 14.200 1.00 93.56 86 LEU A N 1
ATOM 738 C CA . LEU A 1 86 ? -15.883 3.010 14.313 1.00 93.56 86 LEU A CA 1
ATOM 739 C C . LEU A 1 86 ? -14.865 3.627 15.278 1.00 93.56 86 LEU A C 1
ATOM 741 O O . LEU A 1 86 ? -14.218 2.902 16.032 1.00 93.56 86 LEU A O 1
ATOM 745 N N . CYS A 1 87 ? -14.769 4.956 15.325 1.00 92.00 87 CYS A N 1
ATOM 746 C CA . CYS A 1 87 ? -13.904 5.672 16.263 1.00 92.00 87 CYS A CA 1
ATOM 747 C C . CYS A 1 87 ? -14.354 5.552 17.731 1.00 92.00 87 CYS A C 1
ATOM 749 O O . CYS A 1 87 ? -13.588 5.897 18.626 1.00 92.00 87 CYS A O 1
ATOM 751 N N . LYS A 1 88 ? -15.565 5.040 18.011 1.00 90.44 88 LYS A N 1
ATOM 752 C CA . LYS A 1 88 ? -16.027 4.753 19.386 1.00 90.44 88 LYS A CA 1
ATOM 753 C C . LYS A 1 88 ? -15.411 3.483 19.977 1.00 90.44 88 LYS A C 1
ATOM 755 O O . LYS A 1 88 ? -15.589 3.236 21.171 1.00 90.44 88 LYS A O 1
ATOM 760 N N . PHE A 1 89 ? -14.735 2.663 19.170 1.00 93.25 89 PHE A N 1
ATOM 761 C CA . PHE A 1 89 ? -13.975 1.528 19.684 1.00 93.25 89 PHE A CA 1
ATOM 762 C C . PHE A 1 89 ? -12.837 2.025 20.575 1.00 93.25 89 PHE A C 1
ATOM 764 O O . PHE A 1 89 ? -12.227 3.058 20.321 1.00 93.25 89 PHE A O 1
ATOM 771 N N . LYS A 1 90 ? -12.529 1.261 21.624 1.00 92.31 90 LYS A N 1
ATOM 772 C CA . LYS A 1 90 ? -11.479 1.631 22.577 1.00 92.31 90 LYS A CA 1
ATOM 773 C C . LYS A 1 90 ? -10.084 1.623 21.955 1.00 92.31 90 LYS A C 1
ATOM 775 O O . LYS A 1 90 ? -9.243 2.432 22.332 1.00 92.31 90 LYS A O 1
ATOM 780 N N . ASN A 1 91 ? -9.833 0.692 21.035 1.00 93.44 91 ASN A N 1
ATOM 781 C CA . ASN A 1 91 ? -8.535 0.530 20.393 1.00 93.44 91 ASN A CA 1
ATOM 782 C C . ASN A 1 91 ? -8.697 0.783 18.895 1.00 93.44 91 ASN A C 1
ATOM 784 O O . ASN A 1 91 ? -9.197 -0.068 18.156 1.00 93.44 91 ASN A O 1
ATOM 788 N N . VAL A 1 92 ? -8.275 1.965 18.454 1.00 95.19 92 VAL A N 1
ATOM 789 C CA . VAL A 1 92 ? -8.335 2.376 17.051 1.00 95.19 92 VAL A CA 1
ATOM 790 C C . VAL A 1 92 ? -6.984 2.945 16.644 1.00 95.19 92 VAL A C 1
ATOM 792 O O . VAL A 1 92 ? -6.431 3.809 17.321 1.00 95.19 92 VAL A O 1
ATOM 795 N N . ILE A 1 93 ? -6.450 2.455 15.531 1.00 95.94 93 ILE A N 1
ATOM 796 C CA . ILE A 1 93 ? -5.296 3.038 14.848 1.00 95.94 93 ILE A CA 1
ATOM 797 C C . ILE A 1 93 ? -5.805 3.635 13.547 1.00 95.94 93 ILE A C 1
ATOM 799 O O . ILE A 1 93 ? -6.468 2.949 12.778 1.00 95.94 93 ILE A O 1
ATOM 803 N N . ILE A 1 94 ? -5.477 4.897 13.293 1.00 94.88 94 ILE A N 1
ATOM 804 C CA . ILE A 1 94 ? -5.834 5.588 12.055 1.00 94.88 94 ILE A CA 1
ATOM 805 C C . ILE A 1 94 ? -4.552 5.868 11.279 1.00 94.88 94 ILE A C 1
ATOM 807 O O . ILE A 1 94 ? -3.603 6.423 11.838 1.00 94.88 94 ILE A O 1
ATOM 811 N N . THR A 1 95 ? -4.516 5.506 9.998 1.00 95.00 95 THR A N 1
ATOM 812 C CA . THR A 1 95 ? -3.429 5.893 9.091 1.00 95.00 95 THR A CA 1
ATOM 813 C C . THR A 1 95 ? -3.883 7.044 8.197 1.00 95.00 95 THR A C 1
ATOM 815 O O . THR A 1 95 ? -5.044 7.149 7.793 1.00 95.00 95 THR A O 1
ATOM 818 N N . SER A 1 96 ? -2.956 7.950 7.905 1.00 92.25 96 SER A N 1
ATOM 819 C CA . SER A 1 96 ? -3.189 9.070 7.002 1.00 92.25 96 SER A CA 1
ATOM 820 C C . SER A 1 96 ? -1.863 9.627 6.515 1.00 92.25 96 SER A C 1
ATOM 822 O O . SER A 1 96 ? -0.882 9.649 7.263 1.00 92.25 96 SER A O 1
ATOM 824 N N . ARG A 1 97 ? -1.834 10.156 5.290 1.00 88.88 97 ARG A N 1
ATOM 825 C CA . ARG A 1 97 ? -0.672 10.888 4.761 1.00 88.88 97 ARG A CA 1
ATOM 826 C C . ARG A 1 97 ? -0.405 12.192 5.521 1.00 88.88 97 ARG A C 1
ATOM 828 O O . ARG A 1 97 ? 0.719 12.685 5.516 1.00 88.88 97 ARG A O 1
ATOM 835 N N . TYR A 1 98 ? -1.433 12.780 6.131 1.00 83.69 98 TYR A N 1
ATOM 836 C CA . TYR A 1 98 ? -1.344 14.033 6.882 1.00 83.69 98 TYR A CA 1
ATOM 837 C C . TYR A 1 98 ? -2.488 14.163 7.881 1.00 83.69 98 TYR A C 1
ATOM 839 O O . TYR A 1 98 ? -3.570 13.601 7.709 1.00 83.69 98 TYR A O 1
ATOM 847 N N . LEU A 1 99 ? -2.256 14.938 8.934 1.00 81.38 99 LEU A N 1
ATOM 848 C CA . LEU A 1 99 ? -3.261 15.183 9.956 1.00 81.38 99 LEU A CA 1
ATOM 849 C C . LEU A 1 99 ? -4.377 16.078 9.390 1.00 81.38 99 LEU A C 1
ATOM 851 O O . LEU A 1 99 ? -4.118 17.224 9.012 1.00 81.38 99 LEU A O 1
ATOM 855 N N . SER A 1 100 ? -5.611 15.565 9.321 1.00 75.88 100 SER A N 1
ATOM 856 C CA . SER A 1 100 ? -6.784 16.387 8.992 1.00 75.88 100 SER A CA 1
ATOM 857 C C . SER A 1 100 ? -7.378 16.985 10.260 1.00 75.88 100 SER A C 1
ATOM 859 O O . SER A 1 100 ? -7.391 16.338 11.303 1.00 75.88 100 SER A O 1
ATOM 861 N N . LYS A 1 101 ? -7.931 18.199 10.167 1.00 73.25 101 LYS A N 1
ATOM 862 C CA . LYS A 1 101 ? -8.645 18.827 11.295 1.00 73.25 101 LYS A CA 1
ATOM 863 C C . LYS A 1 101 ? -9.897 18.044 11.696 1.00 73.25 101 LYS A C 1
ATOM 865 O O . LYS A 1 101 ? -10.304 18.096 12.850 1.00 73.25 101 LYS A O 1
ATOM 870 N N . ASP A 1 102 ? -10.458 17.297 10.753 1.00 73.25 102 ASP A N 1
ATOM 871 C CA . ASP A 1 102 ? -11.721 16.571 10.906 1.00 73.25 102 ASP A CA 1
ATOM 872 C C . ASP A 1 102 ? -11.549 15.213 11.609 1.00 73.25 102 ASP A C 1
ATOM 874 O O . ASP A 1 102 ? -12.519 14.496 11.805 1.00 73.25 102 ASP A O 1
ATOM 878 N N . MET A 1 103 ? -10.322 14.848 12.006 1.00 75.56 103 MET A N 1
ATOM 879 C CA . MET A 1 103 ? -10.041 13.611 12.753 1.00 75.56 103 MET A CA 1
ATOM 880 C C . MET A 1 103 ? -10.440 13.683 14.236 1.00 75.56 103 MET A C 1
ATOM 882 O O . MET A 1 103 ? -10.309 12.697 14.955 1.00 75.56 103 MET A O 1
ATOM 886 N N . GLY A 1 104 ? -10.913 14.839 14.711 1.00 75.50 104 GLY A N 1
ATOM 887 C CA . GLY A 1 104 ? -11.322 15.021 16.101 1.00 75.50 104 GLY A CA 1
ATOM 888 C C . GLY A 1 104 ? -10.152 14.966 17.090 1.00 75.50 104 GLY A C 1
ATOM 889 O O . GLY A 1 104 ? -9.019 15.336 16.773 1.00 75.50 104 GLY A O 1
ATOM 890 N N . GLN A 1 105 ? -10.447 14.559 18.326 1.00 82.00 105 GLN A N 1
ATOM 891 C CA . GLN A 1 105 ? -9.452 14.443 19.390 1.00 82.00 105 GLN A CA 1
ATOM 892 C C . GLN A 1 105 ? -8.747 13.086 19.307 1.00 82.00 105 GLN A C 1
ATOM 894 O O . GLN A 1 105 ? -9.385 12.046 19.430 1.00 82.00 105 GLN A O 1
ATOM 899 N N . LEU A 1 106 ? -7.426 13.111 19.129 1.00 88.69 106 LEU A N 1
ATOM 900 C CA . LEU A 1 106 ? -6.576 11.923 19.098 1.00 88.69 106 LEU A CA 1
ATOM 901 C C . LEU A 1 106 ? -5.794 11.803 20.409 1.00 88.69 106 LEU A C 1
ATOM 903 O O . LEU A 1 106 ? -5.210 12.786 20.869 1.00 88.69 106 LEU A O 1
ATOM 907 N N . ASP A 1 107 ? -5.732 10.596 20.973 1.00 92.25 107 ASP A N 1
ATOM 908 C CA . ASP A 1 107 ? -4.960 10.322 22.195 1.00 92.25 107 ASP A CA 1
ATOM 909 C C . ASP A 1 107 ? -3.445 10.360 21.951 1.00 92.25 107 ASP A C 1
ATOM 911 O O . ASP A 1 107 ? -2.660 10.732 22.825 1.00 92.25 107 ASP A O 1
ATOM 915 N N . CYS A 1 108 ? -3.020 9.957 20.752 1.00 92.62 108 CYS A N 1
ATOM 916 C CA . CYS A 1 108 ? -1.623 9.896 20.352 1.00 92.62 108 CYS A CA 1
ATOM 917 C C . CYS A 1 108 ? -1.487 10.151 18.848 1.00 92.62 108 CYS A C 1
ATOM 919 O O . CYS A 1 108 ? -2.312 9.703 18.054 1.00 92.62 108 CYS A O 1
ATOM 921 N N . ILE A 1 109 ? -0.419 10.849 18.459 1.00 92.12 109 ILE A N 1
ATOM 922 C CA . ILE A 1 109 ? -0.056 11.089 17.062 1.00 92.12 109 ILE A CA 1
ATOM 923 C C . ILE A 1 109 ? 1.377 10.608 16.869 1.00 92.12 109 ILE A C 1
ATOM 925 O O . ILE A 1 109 ? 2.286 11.036 17.582 1.00 92.12 109 ILE A O 1
ATOM 929 N N . LEU A 1 110 ? 1.571 9.729 15.890 1.00 92.00 110 LEU A N 1
ATOM 930 C CA . LEU A 1 110 ? 2.871 9.185 15.519 1.00 92.00 110 LEU A CA 1
ATOM 931 C C . LEU A 1 110 ? 3.180 9.565 14.073 1.00 92.00 110 LEU A C 1
ATOM 933 O O . LEU A 1 110 ? 2.332 9.423 13.196 1.00 92.00 110 LEU A O 1
ATOM 937 N N . ASN A 1 111 ? 4.410 10.014 13.826 1.00 88.94 111 ASN A N 1
ATOM 938 C CA . ASN A 1 111 ? 4.893 10.318 12.483 1.00 88.94 111 ASN A CA 1
ATOM 939 C C . ASN A 1 111 ? 5.807 9.195 11.995 1.00 88.94 111 ASN A C 1
ATOM 941 O O . ASN A 1 111 ? 6.754 8.810 12.681 1.00 88.94 111 ASN A O 1
ATOM 945 N N . VAL A 1 112 ? 5.544 8.690 10.790 1.00 87.69 112 VAL A N 1
ATOM 946 C CA . VAL A 1 112 ? 6.408 7.700 10.139 1.00 87.69 112 VAL A CA 1
ATOM 947 C C . VAL A 1 112 ? 7.510 8.437 9.380 1.00 87.69 112 VAL A C 1
ATOM 949 O O . VAL A 1 112 ? 7.275 9.001 8.316 1.00 87.69 112 VAL A O 1
ATOM 952 N N . GLU A 1 113 ? 8.728 8.432 9.922 1.00 84.88 113 GLU A N 1
ATOM 953 C CA . GLU A 1 113 ? 9.880 9.152 9.346 1.00 84.88 113 GLU A CA 1
ATOM 954 C C . GLU A 1 113 ? 10.627 8.368 8.246 1.00 84.88 113 GLU A C 1
ATOM 956 O O . GLU A 1 113 ? 11.566 8.881 7.630 1.00 84.88 113 GLU A O 1
ATOM 961 N N . GLY A 1 114 ? 10.211 7.125 7.986 1.00 87.75 114 GLY A N 1
ATOM 962 C CA . GLY A 1 114 ? 10.877 6.202 7.066 1.00 87.75 114 GLY A CA 1
ATOM 963 C C . GLY A 1 114 ? 11.990 5.387 7.731 1.00 87.75 114 GLY A C 1
ATOM 964 O O . GLY A 1 114 ? 12.062 5.266 8.954 1.00 87.75 114 GLY A O 1
ATOM 965 N N . PHE A 1 115 ? 12.854 4.776 6.923 1.00 89.69 115 PHE A N 1
ATOM 966 C CA . PHE A 1 115 ? 13.945 3.944 7.415 1.00 89.69 115 PHE A CA 1
ATOM 967 C C . PHE A 1 115 ? 15.134 4.764 7.918 1.00 89.69 115 PHE A C 1
ATOM 969 O O . PHE A 1 115 ? 15.626 5.684 7.259 1.00 89.69 115 PHE A O 1
ATOM 976 N N . SER A 1 116 ? 15.655 4.358 9.077 1.00 87.94 116 SER A N 1
ATOM 977 C CA . SER A 1 116 ? 16.975 4.779 9.541 1.00 87.94 116 SER A CA 1
ATOM 978 C C . SER A 1 116 ? 18.084 4.119 8.707 1.00 87.94 116 SER A C 1
ATOM 980 O O . SER A 1 116 ? 17.847 3.061 8.117 1.00 87.94 116 SER A O 1
ATOM 982 N N . PRO A 1 117 ? 19.313 4.668 8.692 1.00 85.06 117 PRO A N 1
ATOM 983 C CA . PRO A 1 117 ? 20.451 4.037 8.021 1.00 85.06 117 PRO A CA 1
ATOM 984 C C . PRO A 1 117 ? 20.660 2.566 8.404 1.00 85.06 117 PRO A C 1
ATOM 986 O O . PRO A 1 117 ? 20.808 1.719 7.524 1.00 85.06 117 PRO A O 1
ATOM 989 N N . ASP A 1 118 ? 20.563 2.246 9.697 1.00 87.56 118 ASP A N 1
ATOM 990 C CA . ASP A 1 118 ? 20.690 0.872 10.197 1.00 87.56 118 ASP A CA 1
ATOM 991 C C . ASP A 1 118 ? 19.559 -0.033 9.695 1.00 87.56 118 ASP A C 1
ATOM 993 O O . ASP A 1 118 ? 19.772 -1.209 9.402 1.00 87.56 118 ASP A O 1
ATOM 997 N N . THR A 1 119 ? 18.343 0.510 9.581 1.00 89.38 119 THR A N 1
ATOM 998 C CA . THR A 1 119 ? 17.189 -0.231 9.056 1.00 89.38 119 THR A CA 1
ATOM 999 C C . THR A 1 119 ? 17.358 -0.505 7.569 1.00 89.38 119 THR A C 1
ATOM 1001 O O . THR A 1 119 ? 17.098 -1.622 7.139 1.00 89.38 119 THR A O 1
ATOM 1004 N N . ILE A 1 120 ? 17.863 0.461 6.793 1.00 87.62 120 ILE A N 1
ATOM 1005 C CA . ILE A 1 120 ? 18.167 0.258 5.370 1.00 87.62 120 ILE A CA 1
ATOM 1006 C C . ILE A 1 120 ? 19.230 -0.828 5.212 1.00 87.62 120 ILE A C 1
ATOM 1008 O O . ILE A 1 120 ? 19.085 -1.709 4.370 1.00 87.62 120 ILE A O 1
ATOM 1012 N N . GLN A 1 121 ? 20.279 -0.810 6.040 1.00 86.25 121 GLN A N 1
ATOM 1013 C CA . GLN A 1 121 ? 21.307 -1.845 5.992 1.00 86.25 121 GLN A CA 1
ATOM 1014 C C . GLN A 1 121 ? 20.717 -3.238 6.246 1.00 86.25 121 GLN A C 1
ATOM 1016 O O . GLN A 1 121 ? 20.989 -4.146 5.463 1.00 86.25 121 GLN A O 1
ATOM 1021 N N . LYS A 1 122 ? 19.892 -3.388 7.290 1.00 89.62 122 LYS A N 1
ATOM 1022 C CA . LYS A 1 122 ? 19.210 -4.653 7.603 1.00 89.62 122 LYS A CA 1
ATOM 1023 C C . LYS A 1 122 ? 18.268 -5.085 6.483 1.00 89.62 122 LYS A C 1
ATOM 1025 O O . LYS A 1 122 ? 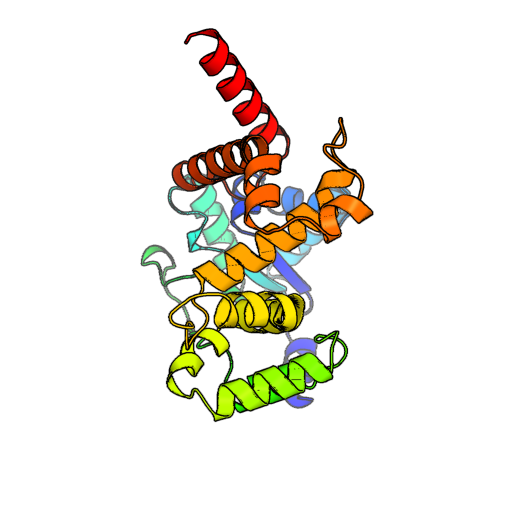18.305 -6.238 6.081 1.00 89.62 122 LYS A O 1
ATOM 1030 N N . TYR A 1 123 ? 17.487 -4.152 5.941 1.00 89.50 123 TYR A N 1
ATOM 1031 C CA . TYR A 1 123 ? 16.576 -4.404 4.826 1.00 89.50 123 TYR A CA 1
ATOM 1032 C C . TYR A 1 123 ? 17.325 -4.933 3.597 1.00 89.50 123 TYR A C 1
ATOM 1034 O O . TYR A 1 123 ? 16.905 -5.900 2.976 1.00 89.50 123 TYR A O 1
ATOM 1042 N N . LEU A 1 124 ? 18.473 -4.333 3.267 1.00 87.06 124 LEU A N 1
ATOM 1043 C CA . LEU A 1 124 ? 19.300 -4.763 2.140 1.00 87.06 124 LEU A CA 1
ATOM 1044 C C . LEU A 1 124 ? 19.997 -6.116 2.386 1.00 87.06 124 LEU A C 1
ATOM 1046 O O . LEU A 1 124 ? 20.421 -6.763 1.431 1.00 87.06 124 LEU A O 1
ATOM 1050 N N . GLU A 1 125 ? 20.185 -6.529 3.639 1.00 87.38 125 GLU A N 1
ATOM 1051 C CA . GLU A 1 125 ? 20.791 -7.822 4.011 1.00 87.38 125 GLU A CA 1
ATOM 1052 C C . GLU A 1 125 ? 19.789 -8.973 4.027 1.00 87.38 125 GLU A C 1
ATOM 1054 O O . GLU A 1 125 ? 20.200 -10.133 3.964 1.00 87.38 125 GLU A O 1
ATOM 1059 N N . ASP A 1 126 ? 18.501 -8.654 4.093 1.00 87.00 126 ASP A N 1
ATOM 1060 C CA . ASP A 1 126 ? 17.428 -9.629 4.144 1.00 87.00 126 ASP A CA 1
ATOM 1061 C C . ASP A 1 126 ? 17.248 -10.313 2.783 1.00 87.00 126 ASP A C 1
ATOM 1063 O O . ASP A 1 126 ? 16.841 -9.700 1.796 1.00 87.00 126 ASP A O 1
ATOM 1067 N N . THR A 1 127 ? 17.565 -11.605 2.726 1.00 80.62 127 THR A N 1
ATOM 1068 C CA . THR A 1 127 ? 17.485 -12.406 1.499 1.00 80.62 127 THR A CA 1
ATOM 1069 C C . THR A 1 127 ? 16.062 -12.778 1.093 1.00 80.62 127 THR A C 1
ATOM 1071 O O . THR A 1 127 ? 15.872 -13.205 -0.042 1.00 80.62 127 THR A O 1
ATOM 1074 N N . GLU A 1 128 ? 15.079 -12.649 1.986 1.00 82.56 128 GLU A N 1
ATOM 1075 C CA . GLU A 1 128 ? 13.665 -12.819 1.629 1.00 82.56 128 GLU A CA 1
ATOM 1076 C C . GLU A 1 128 ? 13.137 -11.571 0.916 1.00 82.56 128 GLU A C 1
ATOM 1078 O O . GLU A 1 128 ? 12.346 -11.672 -0.021 1.00 82.56 128 GLU A O 1
ATOM 1083 N N . LEU A 1 129 ? 13.620 -10.391 1.315 1.00 76.88 129 LEU A N 1
ATOM 1084 C CA . LEU A 1 129 ? 13.211 -9.109 0.736 1.00 76.88 129 LEU A CA 1
ATOM 1085 C C . LEU A 1 129 ? 14.045 -8.714 -0.491 1.00 76.88 129 LEU A C 1
ATOM 1087 O O . LEU A 1 129 ? 13.546 -8.022 -1.380 1.00 76.88 129 LEU A O 1
ATOM 1091 N N . MET A 1 130 ? 15.307 -9.147 -0.549 1.00 78.12 130 MET A N 1
ATOM 1092 C CA . MET A 1 130 ? 16.260 -8.805 -1.603 1.00 78.12 130 MET A CA 1
ATOM 1093 C C . MET A 1 130 ? 16.672 -10.044 -2.393 1.00 78.12 130 MET A C 1
ATOM 1095 O O . MET A 1 130 ? 17.421 -10.897 -1.919 1.00 78.12 130 MET A O 1
ATOM 1099 N N . SER A 1 131 ? 16.269 -10.088 -3.661 1.00 68.88 131 SER A N 1
ATOM 1100 C CA . SER A 1 131 ? 16.567 -11.205 -4.564 1.00 68.88 131 SER A CA 1
ATOM 1101 C C . SER A 1 131 ? 18.041 -11.290 -4.994 1.00 68.88 131 SER A C 1
ATOM 1103 O O . SER A 1 131 ? 18.501 -12.357 -5.397 1.00 68.88 131 SER A O 1
ATOM 1105 N N . SER A 1 132 ? 18.813 -10.195 -4.899 1.00 80.62 132 SER A N 1
ATOM 1106 C CA . SER A 1 132 ? 20.205 -10.125 -5.371 1.00 80.62 132 SER A CA 1
ATOM 1107 C C . SER A 1 132 ? 21.175 -9.595 -4.310 1.00 80.62 132 SER A C 1
ATOM 1109 O O . SER A 1 132 ? 21.204 -8.403 -3.987 1.00 80.62 132 SER A O 1
ATOM 1111 N N . LYS A 1 133 ? 22.058 -10.481 -3.823 1.00 81.81 133 LYS A N 1
ATOM 1112 C CA . LYS A 1 133 ? 23.164 -10.122 -2.912 1.00 81.81 133 LYS A CA 1
ATOM 1113 C C . LYS A 1 133 ? 24.150 -9.142 -3.553 1.00 81.81 133 LYS A C 1
ATOM 1115 O O . LYS A 1 133 ? 24.669 -8.260 -2.873 1.00 81.81 133 LYS A O 1
ATOM 1120 N N . THR A 1 134 ? 24.386 -9.276 -4.858 1.00 85.94 134 THR A N 1
ATOM 1121 C CA . THR A 1 134 ? 25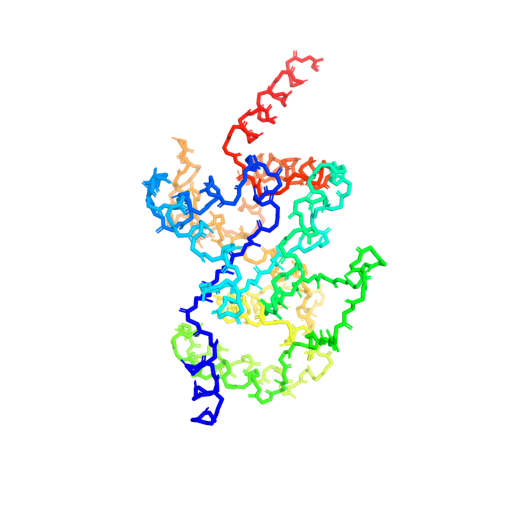.258 -8.371 -5.617 1.00 85.94 134 THR A CA 1
ATOM 1122 C C . THR A 1 134 ? 24.661 -6.969 -5.672 1.00 85.94 134 THR A C 1
ATOM 1124 O O . THR A 1 134 ? 25.348 -6.008 -5.335 1.00 85.94 134 THR A O 1
ATOM 1127 N N . ALA A 1 135 ? 23.369 -6.849 -6.002 1.00 85.25 135 ALA A N 1
ATOM 1128 C CA . ALA A 1 135 ? 22.680 -5.560 -6.014 1.00 85.25 135 ALA A CA 1
ATOM 1129 C C . ALA A 1 135 ? 22.700 -4.905 -4.628 1.00 85.25 135 ALA A C 1
ATOM 1131 O O . ALA A 1 135 ? 23.046 -3.735 -4.512 1.00 85.25 135 ALA A O 1
ATOM 1132 N N . SER A 1 136 ? 22.434 -5.668 -3.563 1.00 86.50 136 SER A N 1
ATOM 1133 C CA . SER A 1 136 ? 22.535 -5.178 -2.181 1.00 86.50 136 SER A CA 1
ATOM 1134 C C . SER A 1 136 ? 23.916 -4.588 -1.859 1.00 86.50 136 SER A C 1
ATOM 1136 O O . SER A 1 136 ? 24.015 -3.460 -1.368 1.00 86.50 136 SER A O 1
ATOM 1138 N N . ALA A 1 137 ? 24.996 -5.308 -2.179 1.00 88.19 137 ALA A N 1
ATOM 1139 C CA . ALA A 1 137 ? 26.358 -4.832 -1.946 1.00 88.19 137 ALA A CA 1
ATOM 1140 C C . ALA A 1 137 ? 26.672 -3.556 -2.745 1.00 88.19 137 ALA A C 1
ATOM 1142 O O . ALA A 1 137 ? 27.273 -2.616 -2.215 1.00 88.19 137 ALA A O 1
ATOM 1143 N N . GLU A 1 138 ? 26.237 -3.492 -4.003 1.00 89.12 138 GLU A N 1
ATOM 1144 C CA . GLU A 1 138 ? 26.423 -2.314 -4.847 1.00 89.12 138 GLU A CA 1
ATOM 1145 C C . GLU A 1 138 ? 25.615 -1.105 -4.362 1.00 89.12 138 GLU A C 1
ATOM 1147 O O . GLU A 1 138 ? 26.167 -0.005 -4.315 1.00 89.12 138 GLU A O 1
ATOM 1152 N N . ILE A 1 139 ? 24.357 -1.298 -3.950 1.00 87.88 139 ILE A N 1
ATOM 1153 C CA . ILE A 1 139 ? 23.499 -0.248 -3.382 1.00 87.88 139 ILE A CA 1
ATOM 1154 C C . ILE A 1 139 ? 24.140 0.313 -2.113 1.00 87.88 139 ILE A C 1
ATOM 1156 O O . ILE A 1 139 ? 24.306 1.525 -1.995 1.00 87.88 139 ILE A O 1
ATOM 1160 N N . LYS A 1 140 ? 24.594 -0.546 -1.193 1.00 87.44 140 LYS A N 1
ATOM 1161 C CA . LYS A 1 140 ? 25.313 -0.109 0.017 1.00 87.44 140 LYS A CA 1
ATOM 1162 C C . LYS A 1 140 ? 26.560 0.698 -0.326 1.00 87.44 140 LYS A C 1
ATOM 1164 O O . LYS A 1 140 ? 26.784 1.778 0.217 1.00 87.44 140 LYS A O 1
ATOM 1169 N N . SER A 1 141 ? 27.363 0.189 -1.258 1.00 88.00 141 SER A N 1
ATOM 1170 C CA . SER A 1 141 ? 28.573 0.863 -1.730 1.00 88.00 141 SER A CA 1
ATOM 1171 C C . SER A 1 141 ? 28.254 2.227 -2.354 1.00 88.00 141 SER A C 1
ATOM 1173 O O . SER A 1 141 ? 28.980 3.201 -2.155 1.00 88.00 141 SER A O 1
ATOM 1175 N N . TYR A 1 142 ? 27.144 2.316 -3.084 1.00 85.69 142 TYR A N 1
ATOM 1176 C CA . TYR A 1 142 ? 26.646 3.547 -3.675 1.00 85.69 142 TYR A CA 1
ATOM 1177 C C . TYR A 1 142 ? 26.188 4.558 -2.613 1.00 85.69 142 TYR A C 1
ATOM 1179 O O . TYR A 1 142 ? 26.572 5.725 -2.695 1.00 85.69 142 TYR A O 1
ATOM 1187 N N . MET A 1 143 ? 25.445 4.119 -1.595 1.00 83.06 143 MET A N 1
ATOM 1188 C CA . MET A 1 143 ? 24.980 4.965 -0.490 1.00 83.06 143 MET A CA 1
ATOM 1189 C C . MET A 1 143 ? 26.138 5.553 0.325 1.00 83.06 143 MET A C 1
ATOM 1191 O O . MET A 1 143 ? 26.106 6.729 0.682 1.00 83.06 143 MET A O 1
ATOM 1195 N N . LEU A 1 144 ? 27.195 4.767 0.568 1.00 83.00 144 LEU A N 1
ATOM 1196 C CA . LEU A 1 144 ? 28.404 5.241 1.253 1.00 83.00 144 LEU A CA 1
ATOM 1197 C C . LEU A 1 144 ? 29.121 6.354 0.474 1.00 83.00 144 LEU A C 1
ATOM 1199 O O . LEU A 1 144 ? 29.675 7.268 1.079 1.00 83.00 144 LEU A O 1
ATOM 1203 N N . ARG A 1 145 ? 29.107 6.289 -0.864 1.00 83.25 145 ARG A N 1
ATOM 1204 C CA . ARG A 1 145 ? 29.745 7.293 -1.731 1.00 83.25 145 ARG A CA 1
ATOM 1205 C C . ARG A 1 145 ? 28.892 8.542 -1.954 1.00 83.25 145 ARG A C 1
ATOM 1207 O O . ARG A 1 145 ? 29.456 9.602 -2.203 1.00 83.25 145 ARG A O 1
ATOM 1214 N N . ASN A 1 146 ? 27.565 8.427 -1.877 1.00 77.75 146 ASN A N 1
ATOM 1215 C CA . ASN A 1 146 ? 26.624 9.487 -2.253 1.00 77.75 146 ASN A CA 1
ATOM 1216 C C . ASN A 1 146 ? 25.679 9.828 -1.096 1.00 77.75 146 ASN A C 1
ATOM 1218 O O . ASN A 1 146 ? 24.471 9.596 -1.155 1.00 77.75 146 ASN A O 1
ATOM 1222 N N . SER A 1 147 ? 26.228 10.415 -0.031 1.00 69.25 147 SER A N 1
ATOM 1223 C CA . SER A 1 147 ? 25.463 10.740 1.179 1.00 69.25 147 SER A CA 1
ATOM 1224 C C . SER A 1 147 ? 24.357 11.790 0.972 1.00 69.25 147 SER A C 1
ATOM 1226 O O . SER A 1 147 ? 23.459 11.930 1.794 1.00 69.25 147 SER A O 1
ATOM 1228 N N . GLN A 1 148 ? 24.343 12.526 -0.135 1.00 70.56 148 GLN A N 1
ATOM 1229 C CA . GLN A 1 148 ? 23.236 13.449 -0.418 1.00 70.56 148 GLN A CA 1
ATOM 1230 C C . GLN A 1 148 ? 21.952 12.713 -0.837 1.00 70.56 148 GLN A C 1
ATOM 1232 O O . GLN A 1 148 ? 20.854 13.223 -0.624 1.00 70.56 148 GLN A O 1
ATOM 1237 N N . SER A 1 149 ? 22.073 11.477 -1.326 1.00 68.31 149 SER A N 1
ATOM 1238 C CA . SER A 1 149 ? 20.950 10.674 -1.825 1.00 68.31 149 SER A CA 1
ATOM 1239 C C . SER A 1 149 ? 20.202 9.901 -0.738 1.00 68.31 149 SER A C 1
ATOM 1241 O O . SER A 1 149 ? 19.193 9.263 -1.033 1.00 68.31 149 SER A O 1
ATOM 1243 N N . TRP A 1 150 ? 20.637 9.989 0.530 1.00 72.69 150 TRP A N 1
ATOM 1244 C CA . TRP A 1 150 ? 20.034 9.271 1.665 1.00 72.69 150 TRP A CA 1
ATOM 1245 C C . TRP A 1 150 ? 18.525 9.495 1.803 1.00 72.69 150 TRP A C 1
ATOM 1247 O O . TRP A 1 150 ? 17.829 8.579 2.227 1.00 72.69 150 TRP A O 1
ATOM 1257 N N . SER A 1 151 ? 18.001 10.667 1.432 1.00 78.44 151 SER A N 1
ATOM 1258 C CA . SER A 1 151 ? 16.569 10.978 1.553 1.00 78.44 151 SER A CA 1
ATOM 1259 C C . SER A 1 151 ? 15.675 10.026 0.752 1.00 78.44 151 SER A C 1
ATOM 1261 O O . SER A 1 151 ? 14.629 9.620 1.249 1.00 78.44 151 SER A O 1
ATOM 1263 N N . ILE A 1 152 ? 16.108 9.608 -0.440 1.00 82.06 152 ILE A N 1
ATOM 1264 C CA . ILE A 1 152 ? 15.373 8.661 -1.291 1.00 82.06 152 ILE A CA 1
ATOM 1265 C C . ILE A 1 152 ? 15.353 7.273 -0.647 1.00 82.06 152 ILE A C 1
ATOM 1267 O O . ILE A 1 152 ? 14.318 6.609 -0.632 1.00 82.06 152 ILE A O 1
ATOM 1271 N N . PHE A 1 153 ? 16.469 6.862 -0.042 1.00 81.81 153 PHE A N 1
ATOM 1272 C CA . PHE A 1 153 ? 16.584 5.571 0.638 1.00 81.81 153 PHE A CA 1
ATOM 1273 C C . PHE A 1 153 ? 15.835 5.512 1.975 1.00 81.81 153 PHE A C 1
ATOM 1275 O O . PHE A 1 153 ? 15.670 4.432 2.531 1.00 81.81 153 PHE A O 1
ATOM 1282 N N . LYS A 1 154 ? 15.349 6.637 2.510 1.00 87.88 154 LYS A N 1
ATOM 1283 C CA . LYS A 1 154 ? 14.481 6.601 3.696 1.00 87.88 154 LYS A CA 1
ATOM 1284 C C . LYS A 1 154 ? 13.093 6.057 3.379 1.00 87.88 154 LYS A C 1
ATOM 1286 O O . LYS A 1 154 ? 12.420 5.587 4.288 1.00 87.88 154 LYS A O 1
ATOM 1291 N N . ILE A 1 155 ? 12.647 6.115 2.125 1.00 90.19 155 ILE A N 1
ATOM 1292 C CA . ILE A 1 155 ? 11.306 5.669 1.743 1.00 90.19 155 ILE A CA 1
ATOM 1293 C C . ILE A 1 155 ? 11.357 4.157 1.465 1.00 90.19 155 ILE A C 1
ATOM 1295 O O . ILE A 1 155 ? 11.965 3.762 0.466 1.00 90.19 155 ILE A O 1
ATOM 1299 N N . PRO A 1 156 ? 10.706 3.302 2.283 1.00 89.81 156 PRO A N 1
ATOM 1300 C CA . PRO A 1 156 ? 10.831 1.843 2.176 1.00 89.81 156 PRO A CA 1
ATOM 1301 C C . PRO A 1 156 ? 10.528 1.296 0.778 1.00 89.81 156 PRO A C 1
ATOM 1303 O O . PRO A 1 156 ? 11.287 0.497 0.235 1.00 89.81 156 PRO A O 1
ATOM 1306 N N . MET A 1 157 ? 9.459 1.795 0.152 1.00 89.81 157 MET A N 1
ATOM 1307 C CA . MET A 1 157 ? 9.057 1.394 -1.197 1.00 89.81 157 MET A CA 1
ATOM 1308 C C . MET A 1 157 ? 10.122 1.727 -2.254 1.00 89.81 157 MET A C 1
ATOM 1310 O O . MET A 1 157 ? 10.339 0.945 -3.177 1.00 89.81 157 MET A O 1
ATOM 1314 N N . LEU A 1 158 ? 10.825 2.859 -2.120 1.00 90.25 158 LEU A N 1
ATOM 1315 C CA . LEU A 1 158 ? 11.893 3.217 -3.055 1.00 90.25 158 LEU A CA 1
ATOM 1316 C C . LEU A 1 158 ? 13.116 2.316 -2.868 1.00 90.25 158 LEU A C 1
ATOM 1318 O O . LEU A 1 158 ? 13.697 1.893 -3.861 1.00 90.25 158 LEU A O 1
ATOM 1322 N N . VAL A 1 159 ? 13.476 1.969 -1.626 1.00 89.06 159 VAL A N 1
ATOM 1323 C CA . VAL A 1 159 ? 14.557 1.003 -1.347 1.00 89.06 159 VAL A CA 1
ATOM 1324 C C . VAL A 1 159 ? 14.242 -0.357 -1.955 1.00 89.06 159 VAL A C 1
ATOM 1326 O O . VAL A 1 159 ? 15.105 -0.943 -2.605 1.00 89.06 159 VAL A O 1
ATOM 1329 N N . HIS A 1 160 ? 13.004 -0.827 -1.802 1.00 89.00 160 HIS A N 1
ATOM 1330 C CA . HIS A 1 160 ? 12.563 -2.078 -2.408 1.00 89.00 160 HIS A CA 1
ATOM 1331 C C . HIS A 1 160 ? 12.714 -2.053 -3.937 1.00 89.00 160 HIS A C 1
ATOM 1333 O O . HIS A 1 160 ? 13.343 -2.935 -4.517 1.00 89.00 160 HIS A O 1
ATOM 1339 N N . MET A 1 161 ? 12.219 -0.998 -4.597 1.00 89.19 161 MET A N 1
ATOM 1340 C CA . MET A 1 161 ? 12.366 -0.843 -6.050 1.00 89.19 161 MET A CA 1
ATOM 1341 C C . MET A 1 161 ? 13.829 -0.766 -6.491 1.00 89.19 161 MET A C 1
ATOM 1343 O O . MET A 1 161 ? 14.192 -1.319 -7.529 1.00 89.19 161 MET A O 1
ATOM 1347 N N . LEU A 1 162 ? 14.681 -0.097 -5.712 1.00 87.19 162 LEU A N 1
ATOM 1348 C CA . LEU A 1 162 ? 16.115 -0.050 -5.979 1.00 87.19 162 LEU A CA 1
ATOM 1349 C C . LEU A 1 162 ? 16.725 -1.445 -5.917 1.00 87.19 162 LEU A C 1
ATOM 1351 O O . LEU A 1 162 ? 17.486 -1.787 -6.812 1.00 87.19 162 LEU A O 1
ATOM 1355 N N . GLY A 1 163 ? 16.352 -2.259 -4.929 1.00 86.31 163 GLY A N 1
ATOM 1356 C CA . GLY A 1 163 ? 16.777 -3.653 -4.834 1.00 86.31 163 GLY A CA 1
ATOM 1357 C C . GLY A 1 163 ? 16.355 -4.501 -6.028 1.00 86.31 163 GLY A C 1
ATOM 1358 O O . GLY A 1 163 ? 17.175 -5.235 -6.578 1.00 86.31 163 GLY A O 1
ATOM 1359 N N . SER A 1 164 ? 15.106 -4.351 -6.465 1.00 86.69 164 SER A N 1
ATOM 1360 C CA . SER A 1 164 ? 14.530 -5.138 -7.560 1.00 86.69 164 SER A CA 1
ATOM 1361 C C . SER A 1 164 ? 15.063 -4.751 -8.942 1.00 86.69 164 SER A C 1
ATOM 1363 O O . SER A 1 164 ? 15.190 -5.610 -9.812 1.00 86.69 164 SER A O 1
ATOM 1365 N N . PHE A 1 165 ? 15.398 -3.475 -9.162 1.00 88.06 165 PHE A N 1
ATOM 1366 C CA . PHE A 1 165 ? 15.725 -2.946 -10.496 1.00 88.06 165 PHE A CA 1
ATOM 1367 C C . PHE A 1 165 ? 17.110 -2.288 -10.589 1.00 88.06 165 PHE A C 1
ATOM 1369 O O . PHE A 1 165 ? 17.375 -1.515 -11.518 1.00 88.06 165 PHE A O 1
ATOM 1376 N N . TRP A 1 166 ? 18.008 -2.588 -9.645 1.00 89.69 166 TRP A N 1
ATOM 1377 C CA . TRP A 1 166 ? 19.299 -1.909 -9.508 1.00 89.69 166 TRP A CA 1
ATOM 1378 C C . TRP A 1 166 ? 20.133 -1.898 -10.793 1.00 89.69 166 TRP A C 1
ATOM 1380 O O . TRP A 1 166 ? 20.593 -0.841 -11.228 1.00 89.69 166 TRP A O 1
ATOM 1390 N N . ASP A 1 167 ? 20.302 -3.053 -11.441 1.00 88.25 167 ASP A N 1
ATOM 1391 C CA . ASP A 1 167 ? 21.156 -3.168 -12.628 1.00 88.25 167 ASP A CA 1
ATOM 1392 C C . ASP A 1 167 ? 20.642 -2.324 -13.799 1.00 88.25 167 ASP A C 1
ATOM 1394 O O . ASP A 1 167 ? 21.423 -1.675 -14.501 1.00 88.25 167 ASP A O 1
ATOM 1398 N N . LYS A 1 168 ? 19.319 -2.266 -13.977 1.00 88.56 168 LYS A N 1
ATOM 1399 C CA . LYS A 1 168 ? 18.671 -1.444 -15.007 1.00 88.56 168 LYS A CA 1
ATOM 1400 C C . LYS A 1 168 ? 18.830 0.042 -14.701 1.00 88.56 168 LYS A C 1
ATOM 1402 O O . LYS A 1 168 ? 19.164 0.829 -15.590 1.00 88.56 168 LYS A O 1
ATOM 1407 N N . LEU A 1 169 ? 18.667 0.426 -13.438 1.00 88.75 169 LEU A N 1
ATOM 1408 C CA . LEU A 1 169 ? 18.844 1.808 -13.009 1.00 88.75 169 LEU A CA 1
ATOM 1409 C C . LEU A 1 169 ? 20.301 2.275 -13.167 1.00 88.75 169 LEU A C 1
ATOM 1411 O O . LEU A 1 169 ? 20.542 3.363 -13.689 1.00 88.75 169 LEU A O 1
ATOM 1415 N N . LYS A 1 170 ? 21.278 1.437 -12.803 1.00 87.69 170 LYS A N 1
ATOM 1416 C CA . LYS A 1 170 ? 22.720 1.687 -12.986 1.00 87.69 170 LYS A CA 1
ATOM 1417 C C . LYS A 1 170 ? 23.073 1.945 -14.453 1.00 87.69 170 LYS A C 1
ATOM 1419 O O . LYS A 1 170 ? 23.817 2.881 -14.758 1.00 87.69 170 LYS A O 1
ATOM 1424 N N . LEU A 1 171 ? 22.501 1.170 -15.377 1.00 85.94 171 LEU A N 1
ATOM 1425 C CA . LEU A 1 171 ? 22.649 1.414 -16.815 1.00 85.94 171 LEU A CA 1
ATOM 1426 C C . LEU A 1 171 ? 22.077 2.778 -17.226 1.00 85.94 171 LEU A C 1
ATOM 1428 O O . LEU A 1 171 ? 22.706 3.495 -18.000 1.00 85.94 171 LEU A O 1
ATOM 1432 N N . ARG A 1 172 ? 20.918 3.184 -16.696 1.00 85.50 172 ARG A N 1
ATOM 1433 C CA . ARG A 1 172 ? 20.328 4.502 -16.998 1.00 85.50 172 ARG A CA 1
ATOM 1434 C C . ARG A 1 172 ? 21.159 5.669 -16.464 1.00 85.50 172 ARG A C 1
ATOM 1436 O O . ARG A 1 172 ? 21.283 6.679 -17.154 1.00 85.50 172 ARG A O 1
ATOM 1443 N N . LEU A 1 173 ? 21.744 5.527 -15.275 1.00 84.38 173 LEU A N 1
ATOM 1444 C CA . LEU A 1 173 ? 22.621 6.542 -14.678 1.00 84.38 173 LEU A CA 1
ATOM 1445 C C . LEU A 1 173 ? 23.897 6.754 -15.507 1.00 84.38 173 LEU A C 1
ATOM 1447 O O . LEU A 1 173 ? 24.343 7.887 -15.686 1.00 84.38 173 LEU A O 1
ATOM 1451 N N . THR A 1 174 ? 24.454 5.669 -16.050 1.00 83.38 174 THR A N 1
ATOM 1452 C CA . THR A 1 174 ? 25.741 5.675 -16.766 1.00 83.38 174 THR A CA 1
ATOM 1453 C C . THR A 1 174 ? 25.630 5.972 -18.262 1.00 83.38 174 THR A C 1
ATOM 1455 O O . THR A 1 174 ? 26.582 6.485 -18.842 1.00 83.38 174 THR A O 1
ATOM 1458 N N . ARG A 1 175 ? 24.485 5.689 -18.903 1.00 80.50 175 ARG A N 1
ATOM 1459 C CA . ARG A 1 175 ? 24.287 5.880 -20.355 1.00 80.50 175 ARG A CA 1
ATOM 1460 C C . ARG A 1 175 ? 24.060 7.331 -20.792 1.00 80.50 175 ARG A C 1
ATOM 1462 O O . ARG A 1 175 ? 24.152 7.612 -21.983 1.00 80.50 175 ARG A O 1
ATOM 1469 N N . ARG A 1 176 ? 23.728 8.247 -19.877 1.00 72.25 176 ARG A N 1
ATOM 1470 C CA . ARG A 1 176 ? 23.535 9.670 -20.209 1.00 72.25 176 ARG A CA 1
ATOM 1471 C C . ARG A 1 176 ? 24.872 10.413 -20.231 1.00 72.25 176 ARG A C 1
ATOM 1473 O O . ARG A 1 176 ? 25.757 10.120 -19.436 1.00 72.25 176 ARG A O 1
ATOM 1480 N N . ALA A 1 177 ? 24.998 11.387 -21.132 1.00 73.62 177 ALA A N 1
ATOM 1481 C CA . ALA A 1 177 ? 26.130 12.307 -21.197 1.00 73.62 177 ALA A CA 1
ATOM 1482 C C . ALA A 1 177 ? 25.635 13.743 -20.913 1.00 73.62 177 ALA A C 1
ATOM 1484 O O . ALA A 1 177 ? 24.882 14.278 -21.727 1.00 73.62 177 ALA A O 1
ATOM 1485 N N . PRO A 1 178 ? 26.022 14.370 -19.783 1.00 76.19 178 PRO A N 1
ATOM 1486 C CA . PRO A 1 178 ? 26.860 13.819 -18.714 1.00 76.19 178 PRO A CA 1
ATOM 1487 C C . PRO A 1 178 ? 26.132 12.742 -17.878 1.00 76.19 178 PRO A C 1
ATOM 1489 O O . PRO A 1 178 ? 24.897 12.751 -17.818 1.00 76.19 178 PRO A O 1
ATOM 1492 N N . PRO A 1 179 ? 26.873 11.831 -17.214 1.00 75.50 179 PRO A N 1
ATOM 1493 C CA . PRO A 1 179 ? 26.283 10.833 -16.327 1.00 75.50 179 PRO A CA 1
ATOM 1494 C C . PRO A 1 179 ? 25.491 11.490 -15.201 1.00 75.50 179 PRO A C 1
ATOM 1496 O O . PRO A 1 179 ? 25.933 12.478 -14.604 1.00 75.50 179 PRO A O 1
ATOM 1499 N N . ILE A 1 180 ? 24.329 10.921 -14.885 1.00 77.50 180 ILE A N 1
ATOM 1500 C CA . ILE A 1 180 ? 23.533 11.371 -13.744 1.00 77.50 180 ILE A CA 1
ATOM 1501 C C . ILE A 1 180 ? 24.145 10.762 -12.485 1.00 77.50 180 ILE A C 1
ATOM 1503 O O . ILE A 1 180 ? 24.317 9.548 -12.398 1.00 77.50 180 ILE A O 1
ATOM 1507 N N . LYS A 1 181 ? 24.477 11.615 -11.512 1.00 75.06 181 LYS A N 1
ATOM 1508 C CA . LYS A 1 181 ? 25.105 11.187 -10.254 1.00 75.06 181 LYS A CA 1
ATOM 1509 C C . LYS A 1 181 ? 24.135 10.433 -9.347 1.00 75.06 181 LYS A C 1
ATOM 1511 O O . LYS A 1 181 ? 24.517 9.410 -8.782 1.00 75.06 181 LYS A O 1
ATOM 1516 N N . ASP A 1 182 ? 22.890 10.909 -9.275 1.00 82.25 182 ASP A N 1
ATOM 1517 C CA . ASP A 1 182 ? 21.885 10.434 -8.326 1.00 82.25 182 ASP A CA 1
ATOM 1518 C C . ASP A 1 182 ? 20.567 10.026 -8.993 1.00 82.25 182 ASP A C 1
ATOM 1520 O O . ASP A 1 182 ? 20.046 10.774 -9.828 1.00 82.25 182 ASP A O 1
ATOM 1524 N N . PRO A 1 183 ? 19.999 8.850 -8.656 1.00 84.94 183 PRO A N 1
ATOM 1525 C CA . PRO A 1 183 ? 18.709 8.451 -9.187 1.00 84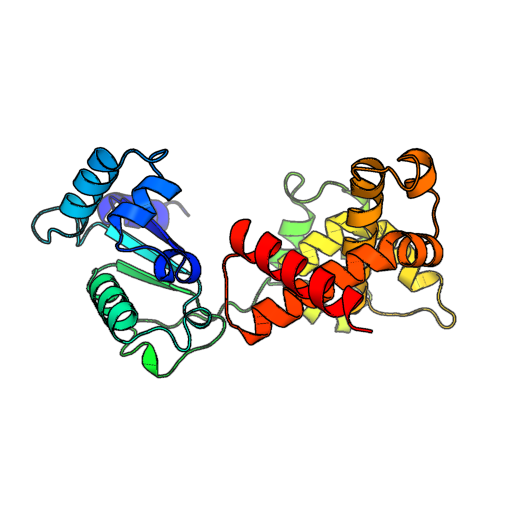.94 183 PRO A CA 1
ATOM 1526 C C . PRO A 1 183 ? 17.625 9.369 -8.634 1.00 84.94 183 PRO A C 1
ATOM 1528 O O . PRO A 1 183 ? 17.510 9.558 -7.428 1.00 84.94 183 PRO A O 1
ATOM 1531 N N . THR A 1 184 ? 16.790 9.914 -9.513 1.00 88.06 184 THR A N 1
ATOM 1532 C CA . THR A 1 184 ? 15.585 10.628 -9.084 1.00 88.06 184 THR A CA 1
ATOM 1533 C C . THR A 1 184 ? 14.449 9.641 -8.828 1.00 88.06 184 THR A C 1
ATOM 1535 O O . THR A 1 184 ? 14.420 8.549 -9.401 1.00 88.06 184 THR A O 1
ATOM 1538 N N . ILE A 1 185 ? 13.461 10.040 -8.021 1.00 90.69 185 ILE A N 1
ATOM 1539 C CA . ILE A 1 185 ? 12.235 9.251 -7.805 1.00 90.69 185 ILE A CA 1
ATOM 1540 C C . ILE A 1 185 ? 11.579 8.907 -9.153 1.00 90.69 185 ILE A C 1
ATOM 1542 O O . ILE A 1 185 ? 11.247 7.752 -9.405 1.00 90.69 185 ILE A O 1
ATOM 1546 N N . THR A 1 186 ? 11.488 9.878 -10.067 1.00 90.44 186 THR A N 1
ATOM 1547 C CA . THR A 1 186 ? 10.973 9.674 -11.428 1.00 90.44 186 THR A CA 1
ATOM 1548 C C . THR A 1 186 ? 11.743 8.597 -12.188 1.00 90.44 186 THR A C 1
ATOM 1550 O O . THR A 1 186 ? 11.124 7.749 -12.822 1.00 90.44 186 THR A O 1
ATOM 1553 N N . MET A 1 187 ? 13.078 8.582 -12.111 1.00 90.38 187 MET A N 1
ATOM 1554 C CA . MET A 1 187 ? 13.884 7.556 -12.780 1.00 90.38 187 MET A CA 1
ATOM 1555 C C . MET A 1 187 ? 13.624 6.159 -12.216 1.00 90.38 187 MET A C 1
ATOM 1557 O O . MET A 1 187 ? 13.590 5.200 -12.989 1.00 90.38 187 MET A O 1
ATOM 1561 N N . ILE A 1 188 ? 13.423 6.036 -10.901 1.00 91.62 188 ILE A N 1
ATOM 1562 C CA . ILE A 1 188 ? 13.084 4.762 -10.256 1.00 91.62 188 ILE A CA 1
ATOM 1563 C C . ILE A 1 188 ? 11.735 4.260 -10.789 1.00 91.62 188 ILE A C 1
ATOM 1565 O O . ILE A 1 188 ? 11.672 3.150 -11.318 1.00 91.62 188 ILE A O 1
ATOM 1569 N N . TYR A 1 189 ? 10.695 5.100 -10.774 1.00 93.12 189 TYR A N 1
ATOM 1570 C CA . TYR A 1 189 ? 9.376 4.738 -11.312 1.00 93.12 189 TYR A CA 1
ATOM 1571 C C . TYR A 1 189 ? 9.412 4.405 -12.805 1.00 93.12 189 TYR A C 1
ATOM 1573 O O . TYR A 1 189 ? 8.876 3.384 -13.217 1.00 93.12 189 TYR A O 1
ATOM 1581 N N . GLN A 1 190 ? 10.097 5.204 -13.625 1.00 91.94 190 GLN A N 1
ATOM 1582 C CA . GLN A 1 190 ? 10.260 4.910 -15.052 1.00 91.94 190 GLN A CA 1
ATOM 1583 C C . GLN A 1 190 ? 11.010 3.597 -15.299 1.00 91.94 190 GLN A C 1
ATOM 1585 O O . GLN A 1 190 ? 10.903 3.025 -16.383 1.00 91.94 190 GLN A O 1
ATOM 1590 N N . THR A 1 191 ? 11.864 3.166 -14.367 1.00 92.06 191 THR A N 1
ATOM 1591 C CA . THR A 1 191 ? 12.578 1.887 -14.481 1.00 92.06 191 THR A CA 1
ATOM 1592 C C . THR A 1 191 ? 11.624 0.749 -14.154 1.00 92.06 191 THR A C 1
ATOM 1594 O O . THR A 1 191 ? 11.504 -0.168 -14.956 1.00 92.06 191 THR A O 1
ATOM 1597 N N . MET A 1 192 ? 10.873 0.862 -13.055 1.00 92.31 192 MET A N 1
ATOM 1598 C CA . MET A 1 192 ? 9.825 -0.097 -12.700 1.00 92.31 192 MET A CA 1
ATOM 1599 C C . MET A 1 192 ? 8.802 -0.263 -13.831 1.00 92.31 192 MET A C 1
ATOM 1601 O O . MET A 1 192 ? 8.552 -1.384 -14.251 1.00 92.31 192 MET A O 1
ATOM 1605 N N . VAL A 1 193 ? 8.255 0.834 -14.366 1.00 92.81 193 VAL A N 1
ATOM 1606 C CA . VAL A 1 193 ? 7.256 0.794 -15.450 1.00 92.81 193 VAL A CA 1
ATOM 1607 C C . VAL A 1 193 ? 7.800 0.080 -16.688 1.00 92.81 193 VAL A C 1
ATOM 1609 O O . VAL A 1 193 ? 7.112 -0.756 -17.260 1.00 92.81 193 VAL A O 1
ATOM 1612 N N . ALA A 1 194 ? 9.047 0.351 -17.081 1.00 92.31 194 ALA A N 1
ATOM 1613 C CA . ALA A 1 194 ? 9.659 -0.343 -18.212 1.00 92.31 194 ALA A CA 1
ATOM 1614 C C . ALA A 1 194 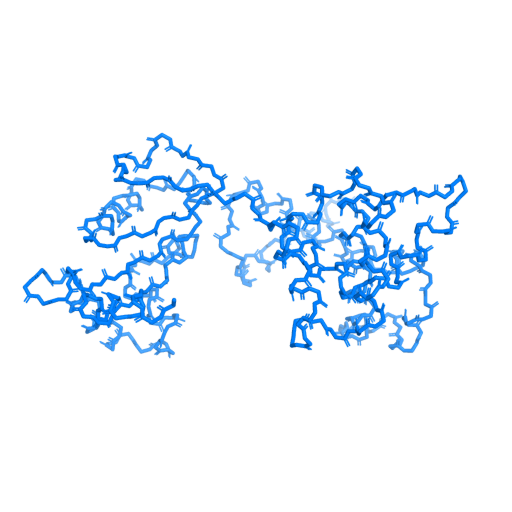? 9.816 -1.851 -17.951 1.00 92.31 194 ALA A C 1
ATOM 1616 O O . ALA A 1 194 ? 9.570 -2.655 -18.843 1.00 92.31 194 ALA A O 1
ATOM 1617 N N . GLU A 1 195 ? 10.193 -2.258 -16.738 1.00 91.12 195 GLU A N 1
ATOM 1618 C CA . GLU A 1 195 ? 10.317 -3.682 -16.403 1.00 91.12 195 GLU A CA 1
ATOM 1619 C C . GLU A 1 195 ? 8.955 -4.386 -16.316 1.00 91.12 195 GLU A C 1
ATOM 1621 O O . GLU A 1 195 ? 8.844 -5.529 -16.758 1.00 91.12 195 GLU A O 1
ATOM 1626 N N . LEU A 1 196 ? 7.910 -3.703 -15.835 1.00 92.00 196 LEU A N 1
ATOM 1627 C CA . LEU A 1 196 ? 6.536 -4.212 -15.885 1.00 92.00 196 LEU A CA 1
ATOM 1628 C C . LEU A 1 196 ? 6.082 -4.414 -17.334 1.00 92.00 196 LEU A C 1
ATOM 1630 O O . LEU A 1 196 ? 5.640 -5.502 -17.689 1.00 92.00 196 LEU A O 1
ATOM 1634 N N . TRP A 1 197 ? 6.306 -3.430 -18.211 1.00 93.25 197 TRP A N 1
ATOM 1635 C CA . TRP A 1 197 ? 5.975 -3.586 -19.627 1.00 93.25 197 TRP A CA 1
ATOM 1636 C C . TRP A 1 197 ? 6.732 -4.732 -20.286 1.00 93.25 197 TRP A C 1
ATOM 1638 O O . TRP A 1 197 ? 6.124 -5.528 -20.992 1.00 93.25 197 TRP A O 1
ATOM 1648 N N . ARG A 1 198 ? 8.037 -4.883 -20.024 1.00 91.00 198 ARG A N 1
ATOM 1649 C CA . ARG A 1 198 ? 8.801 -6.027 -20.549 1.00 91.00 198 ARG A CA 1
ATOM 1650 C C . ARG A 1 198 ? 8.218 -7.361 -20.112 1.00 91.00 198 ARG A C 1
ATOM 1652 O O . ARG A 1 198 ? 8.292 -8.313 -20.877 1.00 91.00 198 ARG A O 1
ATOM 1659 N N . LYS A 1 199 ? 7.695 -7.450 -18.890 1.00 90.44 199 LYS A N 1
ATOM 1660 C CA . LYS A 1 199 ? 7.084 -8.668 -18.357 1.00 90.44 199 LYS A CA 1
ATOM 1661 C C . LYS A 1 199 ? 5.730 -8.962 -19.007 1.00 90.44 199 LYS A C 1
ATOM 1663 O O . LYS A 1 199 ? 5.451 -10.117 -19.309 1.00 90.44 199 LYS A O 1
ATOM 1668 N N . ASP A 1 200 ? 4.926 -7.929 -19.232 1.00 90.00 200 ASP A N 1
ATOM 1669 C CA . ASP A 1 200 ? 3.508 -8.102 -19.551 1.00 90.00 200 ASP A CA 1
ATOM 1670 C C . ASP A 1 200 ? 3.194 -7.970 -21.052 1.00 90.00 200 ASP A C 1
ATOM 1672 O O . ASP A 1 200 ? 2.133 -8.407 -21.486 1.00 90.00 200 ASP A O 1
ATOM 1676 N N . ILE A 1 201 ? 4.107 -7.444 -21.877 1.00 88.50 201 ILE A N 1
ATOM 1677 C CA . ILE A 1 201 ? 3.885 -7.191 -23.318 1.00 88.50 201 ILE A CA 1
ATOM 1678 C C . ILE A 1 201 ? 3.496 -8.435 -24.132 1.00 88.50 201 ILE A C 1
ATOM 1680 O O . ILE A 1 201 ? 2.746 -8.341 -25.104 1.00 88.50 201 ILE A O 1
ATOM 1684 N N . SER A 1 202 ? 3.963 -9.614 -23.716 1.00 86.69 202 SER A N 1
ATOM 1685 C CA . SER A 1 202 ? 3.615 -10.895 -24.342 1.00 86.69 202 SER A CA 1
ATOM 1686 C C . SER A 1 202 ? 2.226 -11.407 -23.938 1.00 86.69 202 SER A C 1
ATOM 1688 O O . SER A 1 202 ? 1.676 -12.277 -24.609 1.00 86.69 202 SER A O 1
ATOM 1690 N N . SER A 1 203 ? 1.641 -10.853 -22.871 1.00 85.94 203 SER A N 1
ATOM 1691 C CA . SER A 1 203 ? 0.331 -11.234 -22.322 1.00 85.94 203 SER A CA 1
ATOM 1692 C C . SER A 1 203 ? -0.828 -10.406 -22.883 1.00 85.94 203 SER A C 1
ATOM 1694 O O . SER A 1 203 ? -1.972 -10.565 -22.458 1.00 85.94 203 SER A O 1
ATOM 1696 N N . PHE A 1 204 ? -0.558 -9.509 -23.832 1.00 83.19 204 PHE A N 1
ATOM 1697 C CA . PHE A 1 204 ? -1.597 -8.720 -24.483 1.00 83.19 204 PHE A CA 1
ATOM 1698 C C . PHE A 1 204 ? -2.513 -9.632 -25.304 1.00 83.19 204 PHE A C 1
ATOM 1700 O O . PHE A 1 204 ? -2.057 -10.610 -25.896 1.00 83.19 204 PHE A O 1
ATOM 1707 N N . VAL A 1 205 ? -3.798 -9.267 -25.415 1.00 81.06 205 VAL A N 1
ATOM 1708 C CA . VAL A 1 205 ? -4.787 -9.991 -26.247 1.00 81.06 205 VAL A CA 1
ATOM 1709 C C . VAL A 1 205 ? -4.264 -10.196 -27.670 1.00 81.06 205 VAL A C 1
ATOM 1711 O O . VAL A 1 205 ? -4.447 -11.252 -28.272 1.00 81.06 205 VAL A O 1
ATOM 1714 N N . LYS A 1 206 ? -3.566 -9.182 -28.186 1.00 82.50 206 LYS A N 1
ATOM 1715 C CA . LYS A 1 206 ? -2.728 -9.282 -29.371 1.00 82.50 206 LYS A CA 1
ATOM 1716 C C . LYS A 1 206 ? -1.284 -8.985 -28.954 1.00 82.50 206 LYS A C 1
ATOM 1718 O O . LYS A 1 206 ? -0.970 -7.810 -28.761 1.00 82.50 206 LYS A O 1
ATOM 1723 N N . PRO A 1 207 ? -0.424 -10.008 -28.808 1.00 80.75 207 PRO A N 1
ATOM 1724 C CA . PRO A 1 207 ? 0.966 -9.804 -28.421 1.00 80.75 207 PRO A CA 1
ATOM 1725 C C . PRO A 1 207 ? 1.663 -8.848 -29.390 1.00 80.75 207 PRO A C 1
ATOM 1727 O O . PRO A 1 207 ? 1.602 -9.040 -30.607 1.00 80.75 207 PRO A O 1
ATOM 1730 N N . LEU A 1 208 ? 2.299 -7.808 -28.848 1.00 82.31 208 LEU A N 1
ATOM 1731 C CA . LEU A 1 208 ? 3.027 -6.814 -29.644 1.00 82.31 208 LEU A CA 1
ATOM 1732 C C . LEU A 1 208 ? 4.407 -7.337 -30.068 1.00 82.31 208 LEU A C 1
ATOM 1734 O O . LEU A 1 208 ? 4.892 -6.998 -31.145 1.00 82.31 208 LEU A O 1
ATOM 1738 N N . CYS A 1 209 ? 5.011 -8.187 -29.237 1.00 85.50 209 CYS A N 1
ATOM 1739 C CA . CYS A 1 209 ? 6.231 -8.938 -29.517 1.00 85.50 209 CYS A CA 1
ATOM 1740 C C . CYS A 1 209 ? 6.341 -10.153 -28.577 1.00 85.50 209 CYS A C 1
ATOM 1742 O O . CYS A 1 209 ? 5.540 -10.316 -27.649 1.00 85.50 209 CYS A O 1
ATOM 1744 N N . SER A 1 210 ? 7.320 -11.024 -28.823 1.00 87.12 210 SER A N 1
ATOM 1745 C CA . SER A 1 210 ? 7.639 -12.129 -27.919 1.00 87.12 210 SER A CA 1
ATOM 1746 C C . SER A 1 210 ? 8.324 -11.633 -26.638 1.00 87.12 210 SER A C 1
ATOM 1748 O O . SER A 1 210 ? 8.891 -10.540 -26.581 1.00 87.12 210 SER A O 1
ATOM 1750 N N . GLN A 1 211 ? 8.328 -12.465 -25.594 1.00 87.69 211 GLN A N 1
ATOM 1751 C CA . GLN A 1 211 ? 9.012 -12.145 -24.337 1.00 87.69 211 GLN A CA 1
ATOM 1752 C C . GLN A 1 211 ? 10.531 -11.966 -24.517 1.00 87.69 211 GLN A C 1
ATOM 1754 O O . GLN A 1 211 ? 11.165 -11.147 -23.848 1.00 87.69 211 GLN A O 1
ATOM 1759 N N . GLU A 1 212 ? 11.117 -12.734 -25.432 1.00 87.94 212 GLU A N 1
ATOM 1760 C CA . GLU A 1 212 ? 12.538 -12.668 -25.769 1.00 87.94 212 GLU A CA 1
ATOM 1761 C C . GLU A 1 212 ? 12.856 -11.343 -26.468 1.00 87.94 212 GLU A C 1
ATOM 1763 O O . GLU A 1 212 ? 13.783 -10.641 -26.065 1.00 87.94 212 GLU A O 1
ATOM 1768 N N . GLU A 1 213 ? 12.032 -10.945 -27.440 1.00 87.69 213 GLU A N 1
ATOM 1769 C CA . GLU A 1 213 ? 12.144 -9.657 -28.131 1.00 87.69 213 GLU A CA 1
ATOM 1770 C C . GLU A 1 213 ? 12.004 -8.489 -27.150 1.00 87.69 213 GLU A C 1
ATOM 1772 O O . GLU A 1 213 ? 12.853 -7.596 -27.126 1.00 87.69 213 GLU A O 1
ATOM 1777 N N . ALA A 1 214 ? 11.001 -8.535 -26.270 1.00 86.12 214 ALA A N 1
ATOM 1778 C CA . ALA A 1 214 ? 10.767 -7.528 -25.239 1.00 86.12 214 ALA A CA 1
ATOM 1779 C C . ALA A 1 214 ? 11.980 -7.303 -24.325 1.00 86.12 214 ALA A C 1
ATOM 1781 O O . ALA A 1 214 ? 12.320 -6.164 -23.987 1.00 86.12 214 ALA A O 1
ATOM 1782 N N . SER A 1 215 ? 12.666 -8.385 -23.947 1.00 85.00 215 SER A N 1
ATOM 1783 C CA . SER A 1 215 ? 13.854 -8.324 -23.089 1.00 85.00 215 SER A CA 1
ATOM 1784 C C . SER A 1 215 ? 15.032 -7.583 -23.738 1.00 85.00 215 SER A C 1
ATOM 1786 O O . SER A 1 215 ? 15.868 -7.007 -23.032 1.00 85.00 215 SER A O 1
ATOM 1788 N N . LEU A 1 216 ? 15.071 -7.560 -25.075 1.00 87.06 216 LEU A N 1
ATOM 1789 C CA . LEU A 1 216 ? 16.116 -6.939 -25.886 1.00 87.06 216 LEU A CA 1
ATOM 1790 C C . LEU A 1 216 ? 15.778 -5.499 -26.298 1.00 87.06 216 LEU A C 1
ATOM 1792 O O . LEU A 1 216 ? 16.681 -4.754 -26.691 1.00 87.06 216 LEU A O 1
ATOM 1796 N N . LEU A 1 217 ? 14.512 -5.079 -26.191 1.00 86.19 217 LEU A N 1
ATOM 1797 C CA . LEU A 1 217 ? 14.097 -3.727 -26.556 1.00 86.19 217 LEU A CA 1
ATOM 1798 C C . LEU A 1 217 ? 14.775 -2.667 -25.680 1.00 86.19 217 LEU A C 1
ATOM 1800 O O . LEU A 1 217 ? 14.810 -2.741 -24.442 1.00 86.19 217 LEU A O 1
ATOM 1804 N N . SER A 1 218 ? 15.266 -1.616 -26.341 1.00 86.81 218 SER A N 1
ATOM 1805 C CA . SER A 1 218 ? 15.685 -0.399 -25.650 1.00 86.81 218 SER A CA 1
ATOM 1806 C C . SER A 1 218 ? 14.482 0.244 -24.954 1.00 86.81 218 SER A C 1
ATOM 1808 O O . SER A 1 218 ? 13.345 0.081 -25.391 1.00 86.81 218 SER A O 1
ATOM 1810 N N . ASP A 1 219 ? 14.725 1.008 -23.887 1.00 86.25 219 ASP A N 1
ATOM 1811 C CA . ASP A 1 219 ? 13.648 1.718 -23.180 1.00 86.25 219 ASP A CA 1
ATOM 1812 C C . ASP A 1 219 ? 12.852 2.652 -24.105 1.00 86.25 219 ASP A C 1
ATOM 1814 O O . ASP A 1 219 ? 11.655 2.824 -23.913 1.00 86.25 219 ASP A O 1
ATOM 1818 N N . TYR A 1 220 ? 13.509 3.222 -25.121 1.00 86.44 220 TYR A N 1
ATOM 1819 C CA . TYR A 1 220 ? 12.864 4.071 -26.120 1.00 86.44 220 TYR A CA 1
ATOM 1820 C C . TYR A 1 220 ? 11.880 3.275 -26.985 1.00 86.44 220 TYR A C 1
ATOM 1822 O O . TYR A 1 220 ? 10.703 3.612 -27.030 1.00 86.44 220 TYR A O 1
ATOM 1830 N N . TYR A 1 221 ? 12.332 2.180 -27.607 1.00 87.94 221 TYR A N 1
ATOM 1831 C CA . TYR A 1 221 ? 11.460 1.363 -28.457 1.00 87.94 221 TYR A CA 1
ATOM 1832 C C . TYR A 1 221 ? 10.341 0.691 -27.666 1.00 87.94 221 TYR A C 1
ATOM 1834 O O . TYR A 1 221 ? 9.221 0.591 -28.158 1.00 87.94 221 TYR A O 1
ATOM 1842 N N . LEU A 1 222 ? 10.627 0.264 -26.433 1.00 89.31 222 LEU A N 1
ATOM 1843 C CA . LEU A 1 222 ? 9.605 -0.269 -25.543 1.00 89.31 222 LEU A CA 1
ATOM 1844 C C . LEU A 1 222 ? 8.520 0.779 -25.273 1.00 89.31 222 LEU A C 1
ATOM 1846 O O . LEU A 1 222 ? 7.348 0.464 -25.430 1.00 89.31 222 LEU A O 1
ATOM 1850 N N . SER A 1 223 ? 8.912 2.012 -24.923 1.00 87.69 223 SER A N 1
ATOM 1851 C CA . SER A 1 223 ? 7.973 3.112 -24.667 1.00 87.69 223 SER A CA 1
ATOM 1852 C C . SER A 1 223 ? 7.094 3.406 -25.876 1.00 87.69 223 SER A C 1
ATOM 1854 O O . SER A 1 223 ? 5.891 3.523 -25.712 1.00 87.69 223 SER A O 1
ATOM 1856 N N . GLU A 1 224 ? 7.672 3.476 -27.078 1.00 88.25 224 GLU A N 1
ATOM 1857 C CA . GLU A 1 224 ? 6.909 3.690 -28.317 1.00 88.25 224 GLU A CA 1
ATOM 1858 C C . GLU A 1 224 ? 5.916 2.548 -28.582 1.00 88.25 224 GLU A C 1
ATOM 1860 O O . GLU A 1 224 ? 4.791 2.785 -29.011 1.00 88.25 224 GLU A O 1
ATOM 1865 N N . THR A 1 225 ? 6.314 1.305 -28.288 1.00 88.38 225 THR A N 1
ATOM 1866 C CA . THR A 1 225 ? 5.486 0.112 -28.531 1.00 88.38 225 THR A CA 1
ATOM 1867 C C . THR A 1 225 ? 4.253 0.074 -27.629 1.00 88.38 225 THR A C 1
ATOM 1869 O O . THR A 1 225 ? 3.178 -0.283 -28.095 1.00 88.38 225 THR A O 1
ATOM 1872 N N . VAL A 1 226 ? 4.403 0.454 -26.357 1.00 90.62 226 VAL A N 1
ATOM 1873 C CA . VAL A 1 226 ? 3.336 0.413 -25.333 1.00 90.62 226 VAL A CA 1
ATOM 1874 C C . VAL A 1 226 ? 2.720 1.788 -25.059 1.00 90.62 226 VAL A C 1
ATOM 1876 O O . VAL A 1 226 ? 2.048 1.986 -24.042 1.00 90.62 226 VAL A O 1
ATOM 1879 N N . GLN A 1 227 ? 3.001 2.776 -25.916 1.00 89.81 227 GLN A N 1
ATOM 1880 C CA . GLN A 1 227 ? 2.527 4.146 -25.735 1.00 89.81 227 GLN A CA 1
ATOM 1881 C C . GLN A 1 227 ? 0.993 4.229 -25.692 1.00 89.81 227 GLN A C 1
ATOM 1883 O O . GLN A 1 227 ? 0.486 4.879 -24.775 1.00 89.81 227 GLN A O 1
ATOM 1888 N N . PRO A 1 228 ? 0.234 3.565 -26.592 1.00 87.19 228 PRO A N 1
ATOM 1889 C CA . PRO A 1 228 ? -1.227 3.634 -26.565 1.00 87.19 228 PRO A CA 1
ATOM 1890 C C . PRO A 1 228 ? -1.821 3.150 -25.236 1.00 87.19 228 PRO A C 1
ATOM 1892 O O . PRO A 1 228 ? -2.705 3.800 -24.672 1.00 87.19 228 PRO A O 1
ATOM 1895 N N . GLU A 1 229 ? -1.307 2.043 -24.702 1.00 87.75 229 GLU A N 1
ATOM 1896 C CA . GLU A 1 229 ? -1.754 1.463 -23.437 1.00 87.75 229 GLU A CA 1
ATOM 1897 C C . GLU A 1 229 ? -1.295 2.295 -22.241 1.00 87.75 229 GLU A C 1
ATOM 1899 O O . GLU A 1 229 ? -2.069 2.518 -21.310 1.00 87.75 229 GLU A O 1
ATOM 1904 N N . SER A 1 230 ? -0.072 2.827 -22.284 1.00 90.62 230 SER A N 1
ATOM 1905 C CA . SER A 1 230 ? 0.431 3.755 -21.265 1.00 90.62 230 SER A CA 1
ATOM 1906 C C . SER A 1 230 ? -0.419 5.023 -21.190 1.00 90.62 230 SER A C 1
ATOM 1908 O O . SER A 1 230 ? -0.749 5.476 -20.095 1.00 90.62 230 SER A O 1
ATOM 1910 N N . ASP A 1 231 ? -0.826 5.571 -22.336 1.00 89.31 231 ASP A N 1
ATOM 1911 C CA . ASP A 1 231 ? -1.697 6.742 -22.398 1.00 89.31 231 ASP A CA 1
ATOM 1912 C C . ASP A 1 231 ? -3.102 6.427 -21.878 1.00 89.31 231 ASP A C 1
ATOM 1914 O O . ASP A 1 231 ? -3.696 7.253 -21.183 1.00 89.31 231 ASP A O 1
ATOM 1918 N N . ALA A 1 232 ? -3.642 5.243 -22.186 1.00 85.75 232 ALA A N 1
ATOM 1919 C CA . ALA A 1 232 ? -4.933 4.796 -21.663 1.00 85.75 232 ALA A CA 1
ATOM 1920 C C . ALA A 1 232 ? -4.908 4.667 -20.132 1.00 85.75 232 ALA A C 1
ATOM 1922 O O . ALA A 1 232 ? -5.732 5.277 -19.449 1.00 85.75 232 ALA A O 1
ATOM 1923 N N . LEU A 1 233 ? -3.910 3.968 -19.583 1.00 88.75 233 LEU A N 1
ATOM 1924 C CA . LEU A 1 233 ? -3.713 3.851 -18.135 1.00 88.75 233 LEU A CA 1
ATOM 1925 C C . LEU A 1 233 ? -3.475 5.217 -17.481 1.00 88.75 233 LEU A C 1
ATOM 1927 O O . LEU A 1 233 ? -4.008 5.489 -16.407 1.00 88.75 233 LEU A O 1
ATOM 1931 N N . GLY A 1 234 ? -2.725 6.103 -18.141 1.00 89.94 234 GLY A N 1
ATOM 1932 C CA . GLY A 1 234 ? -2.503 7.472 -17.685 1.00 89.94 234 GLY A CA 1
ATOM 1933 C C . GLY A 1 234 ? -3.799 8.280 -17.592 1.00 89.94 234 GLY A C 1
ATOM 1934 O O . GLY A 1 234 ? -4.025 8.961 -16.591 1.00 89.94 234 GLY A O 1
ATOM 1935 N N . ARG A 1 235 ? -4.686 8.174 -18.590 1.00 86.62 235 ARG A N 1
ATOM 1936 C CA . ARG A 1 235 ? -6.007 8.828 -18.560 1.00 86.62 235 ARG A CA 1
ATOM 1937 C C . ARG A 1 235 ? -6.891 8.279 -17.447 1.00 86.62 235 ARG A C 1
ATOM 1939 O O . ARG A 1 235 ? -7.477 9.080 -16.718 1.00 86.62 235 ARG A O 1
ATOM 1946 N N . ILE A 1 236 ? -6.938 6.955 -17.280 1.00 85.94 236 ILE A N 1
ATOM 1947 C CA . ILE A 1 236 ? -7.660 6.302 -16.178 1.00 85.94 236 ILE A CA 1
ATOM 1948 C C . ILE A 1 236 ? -7.141 6.829 -14.835 1.00 85.94 236 ILE A C 1
ATOM 1950 O O . ILE A 1 236 ? -7.921 7.330 -14.028 1.00 85.94 236 ILE A O 1
ATOM 1954 N N . ALA A 1 237 ? -5.823 6.817 -14.623 1.00 87.19 237 ALA A N 1
ATOM 1955 C CA . ALA A 1 237 ? -5.209 7.279 -13.383 1.00 87.19 237 ALA A CA 1
ATOM 1956 C C . ALA A 1 237 ? -5.519 8.755 -13.079 1.00 87.19 237 ALA A C 1
ATOM 1958 O O . ALA A 1 237 ? -5.889 9.085 -11.954 1.00 87.19 237 ALA A O 1
ATOM 1959 N N . VAL A 1 238 ? -5.414 9.648 -14.072 1.00 87.00 238 VAL A N 1
ATOM 1960 C CA . VAL A 1 238 ? -5.739 11.077 -13.905 1.00 87.00 238 VAL A CA 1
ATOM 1961 C C . VAL A 1 238 ? -7.217 11.274 -13.578 1.00 87.00 238 VAL A C 1
ATOM 1963 O O . VAL A 1 238 ? -7.558 12.086 -12.718 1.00 87.00 238 VAL A O 1
ATOM 1966 N N . ARG A 1 239 ? -8.104 10.540 -14.253 1.00 83.19 239 ARG A N 1
ATOM 1967 C CA . ARG A 1 239 ? -9.546 10.626 -14.030 1.00 83.19 239 ARG A CA 1
ATOM 1968 C C . ARG A 1 239 ? -9.918 10.179 -12.615 1.00 83.19 239 ARG A C 1
ATOM 1970 O O . ARG A 1 239 ? -10.560 10.946 -11.902 1.00 83.19 239 ARG A O 1
ATOM 1977 N N . LEU A 1 240 ? -9.419 9.025 -12.182 1.00 79.75 240 LEU A N 1
ATOM 1978 C CA . LEU A 1 240 ? -9.630 8.507 -10.827 1.00 79.75 240 LEU A CA 1
ATOM 1979 C C . LEU A 1 240 ? -9.054 9.434 -9.755 1.00 79.75 240 LEU A C 1
ATOM 1981 O O . LEU A 1 240 ? -9.711 9.705 -8.753 1.00 79.75 240 LEU A O 1
ATOM 1985 N N . PHE A 1 241 ? -7.856 9.983 -9.985 1.00 81.56 241 PHE A N 1
ATOM 1986 C CA . PHE A 1 241 ? -7.248 10.955 -9.078 1.00 81.56 241 PHE A CA 1
ATOM 1987 C C . PHE A 1 241 ? -8.124 12.203 -8.907 1.00 81.56 241 PHE A C 1
ATOM 1989 O O . PHE A 1 241 ? -8.324 12.670 -7.787 1.00 81.56 241 PHE A O 1
ATOM 1996 N N . ASN A 1 242 ? -8.685 12.722 -10.00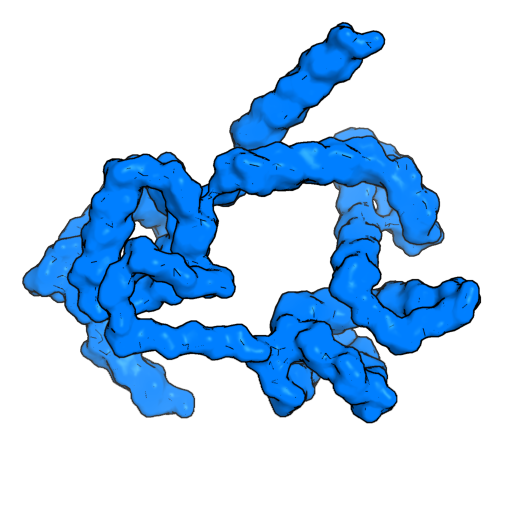3 1.00 80.44 242 ASN A N 1
ATOM 1997 C CA . ASN A 1 242 ? -9.568 13.888 -9.965 1.00 80.44 242 ASN A CA 1
ATOM 1998 C C . ASN A 1 242 ? -10.919 13.589 -9.301 1.00 80.44 242 ASN A C 1
ATOM 2000 O O . ASN A 1 242 ? -11.475 14.471 -8.649 1.00 80.44 242 ASN A O 1
ATOM 2004 N N . GLN A 1 243 ? -11.442 12.371 -9.464 1.00 75.38 243 GLN A N 1
ATOM 2005 C CA . GLN A 1 243 ? -12.702 11.936 -8.854 1.00 75.38 243 GLN A CA 1
ATOM 2006 C C . GLN A 1 243 ? -12.543 11.491 -7.388 1.00 75.38 243 GLN A C 1
ATOM 2008 O O . GLN A 1 243 ? -13.544 11.320 -6.705 1.00 75.38 243 GLN A O 1
ATOM 2013 N N . GLN A 1 244 ? -11.307 11.340 -6.888 1.00 70.31 244 GLN A N 1
ATOM 2014 C CA . GLN A 1 244 ? -11.000 10.755 -5.570 1.00 70.31 244 GLN A CA 1
ATOM 2015 C C . GLN A 1 244 ? -11.570 9.332 -5.406 1.00 70.31 244 GLN A C 1
ATOM 2017 O O . GLN A 1 244 ? -11.853 8.872 -4.305 1.00 70.31 244 GLN A O 1
ATOM 2022 N N . GLU A 1 245 ? -11.719 8.612 -6.518 1.00 66.88 245 GLU A N 1
ATOM 2023 C CA . GLU A 1 245 ? -12.327 7.285 -6.563 1.00 66.88 245 GLU A CA 1
ATOM 2024 C C . GLU A 1 245 ? -11.251 6.203 -6.414 1.00 66.88 245 GLU A C 1
ATOM 2026 O O . GLU A 1 245 ? -10.771 5.622 -7.384 1.00 66.88 245 GLU A O 1
ATOM 2031 N N . LEU A 1 246 ? -10.885 5.901 -5.168 1.00 65.38 246 LEU A N 1
ATOM 2032 C CA . LEU A 1 246 ? -10.141 4.689 -4.808 1.00 65.38 246 LEU A CA 1
ATOM 2033 C C . LEU A 1 246 ? -10.972 3.851 -3.818 1.00 65.38 246 LEU A C 1
ATOM 2035 O O . LEU A 1 246 ? -11.761 4.429 -3.069 1.00 65.38 246 LEU A O 1
ATOM 2039 N N . PRO A 1 247 ? -10.867 2.505 -3.815 1.00 62.28 247 PRO A N 1
ATOM 2040 C CA . PRO A 1 247 ? -10.060 1.644 -4.691 1.00 62.28 247 PRO A CA 1
ATOM 2041 C C . PRO A 1 247 ? -10.676 1.477 -6.089 1.00 62.28 247 PRO A C 1
ATOM 2043 O O . PRO A 1 247 ? -11.833 1.788 -6.297 1.00 62.28 247 PRO A O 1
ATOM 2046 N N . ILE A 1 248 ? -9.921 0.967 -7.057 1.00 68.56 248 ILE A N 1
ATOM 2047 C CA . ILE A 1 248 ? -10.404 0.794 -8.434 1.00 68.56 248 ILE A CA 1
ATOM 2048 C C . ILE A 1 248 ? -11.154 -0.540 -8.549 1.00 68.56 248 ILE A C 1
ATOM 2050 O O . ILE A 1 248 ? -10.569 -1.584 -8.257 1.00 68.56 248 ILE A O 1
ATOM 2054 N N . ASP A 1 249 ? -12.414 -0.523 -8.983 1.00 70.25 249 ASP A N 1
ATOM 2055 C CA . ASP A 1 249 ? -13.118 -1.733 -9.417 1.00 70.25 249 ASP A CA 1
ATOM 2056 C C . ASP A 1 249 ? -13.139 -1.833 -10.948 1.00 70.25 249 ASP A C 1
ATOM 2058 O O . ASP A 1 249 ? -12.849 -0.879 -11.676 1.00 70.25 249 ASP A O 1
ATOM 2062 N N . ARG A 1 250 ? -13.401 -3.046 -11.438 1.00 73.00 250 ARG A N 1
ATOM 2063 C CA . ARG A 1 250 ? -13.349 -3.356 -12.868 1.00 73.00 250 ARG A CA 1
ATOM 2064 C C . ARG A 1 250 ? -14.430 -2.615 -13.651 1.00 73.00 250 ARG A C 1
ATOM 2066 O O . ARG A 1 250 ? -14.147 -2.150 -14.745 1.00 73.00 250 ARG A O 1
ATOM 2073 N N . GLU A 1 251 ? -15.609 -2.453 -13.060 1.00 73.44 251 GLU A N 1
ATOM 2074 C CA . GLU A 1 251 ? -16.729 -1.725 -13.662 1.00 73.44 251 GLU A CA 1
ATOM 2075 C C . GLU A 1 251 ? -16.351 -0.263 -13.930 1.00 73.44 251 GLU A C 1
ATOM 2077 O O . GLU A 1 251 ? -16.517 0.216 -15.047 1.00 73.44 251 GLU A O 1
ATOM 2082 N N . THR A 1 252 ? -15.712 0.410 -12.965 1.00 71.69 252 THR A N 1
ATOM 2083 C CA . THR A 1 252 ? -15.212 1.783 -13.139 1.00 71.69 252 THR A CA 1
ATOM 2084 C C . THR A 1 252 ? -14.174 1.866 -14.267 1.00 71.69 252 THR A C 1
ATOM 2086 O O . THR A 1 252 ? -14.165 2.822 -15.043 1.00 71.69 252 THR A O 1
ATOM 2089 N N . ILE A 1 253 ? -13.279 0.876 -14.384 1.00 75.62 253 ILE A N 1
ATOM 2090 C CA . ILE A 1 253 ? -12.299 0.825 -15.484 1.00 75.62 253 ILE A CA 1
ATOM 2091 C C . ILE A 1 253 ? -13.014 0.674 -16.828 1.00 75.62 253 ILE A C 1
ATOM 2093 O O . ILE A 1 253 ? -12.678 1.397 -17.769 1.00 75.62 253 ILE A O 1
ATOM 2097 N N . ASP A 1 254 ? -13.985 -0.233 -16.911 1.00 78.88 254 ASP A N 1
ATOM 2098 C CA . ASP A 1 254 ? -14.730 -0.519 -18.135 1.00 78.88 254 ASP A CA 1
ATOM 2099 C C . ASP A 1 254 ? -15.532 0.723 -18.579 1.00 78.88 254 ASP A C 1
ATOM 2101 O O . ASP A 1 254 ? -15.420 1.142 -19.731 1.00 78.88 254 ASP A O 1
ATOM 2105 N N . GLU A 1 255 ? -16.212 1.417 -17.660 1.00 77.00 255 GLU A N 1
ATOM 2106 C CA . GLU A 1 255 ? -16.927 2.674 -17.943 1.00 77.00 255 GLU A CA 1
ATOM 2107 C C . GLU A 1 255 ? -16.005 3.791 -18.458 1.00 77.00 255 GLU A C 1
ATOM 2109 O O . GLU A 1 255 ? -16.360 4.553 -19.368 1.00 77.00 255 GLU A O 1
ATOM 2114 N N . ILE A 1 256 ? -14.807 3.926 -17.877 1.00 74.62 256 ILE A N 1
ATOM 2115 C CA . ILE A 1 256 ? -13.827 4.918 -18.335 1.00 74.62 256 ILE A CA 1
ATOM 2116 C C . ILE A 1 256 ? -13.353 4.573 -19.749 1.00 74.62 256 ILE A C 1
ATOM 2118 O O . ILE A 1 256 ? -13.269 5.476 -20.588 1.00 74.62 256 ILE A O 1
ATOM 2122 N N . CYS A 1 257 ? -13.082 3.294 -20.018 1.00 75.12 257 CYS A N 1
ATOM 2123 C CA . CYS A 1 257 ? -12.680 2.819 -21.339 1.00 75.12 257 CYS A CA 1
ATOM 2124 C C . CYS A 1 257 ? -13.773 3.082 -22.387 1.00 75.12 257 CYS A C 1
ATOM 2126 O O . CYS A 1 257 ? -13.487 3.669 -23.432 1.00 75.12 257 CYS A O 1
ATOM 2128 N N . GLU A 1 258 ? -15.030 2.741 -22.091 1.00 80.50 258 GLU A N 1
ATOM 2129 C CA . GLU A 1 258 ? -16.169 2.969 -22.991 1.00 80.50 258 GLU A CA 1
ATOM 2130 C C . GLU A 1 258 ? -16.381 4.460 -23.299 1.00 80.50 258 GLU A C 1
ATOM 2132 O O . GLU A 1 258 ? -16.597 4.848 -24.453 1.00 80.50 258 GLU A O 1
ATOM 2137 N N . ALA A 1 259 ? -16.282 5.324 -22.284 1.00 73.81 259 ALA A N 1
ATOM 2138 C CA . ALA A 1 259 ? -16.422 6.769 -22.456 1.00 73.81 259 ALA A CA 1
ATOM 2139 C C . ALA A 1 259 ? -15.318 7.366 -23.351 1.00 73.81 259 ALA A C 1
ATOM 2141 O O . ALA A 1 259 ? -15.577 8.289 -24.136 1.00 73.81 259 ALA A O 1
ATOM 2142 N N . ASP A 1 260 ? -14.093 6.848 -23.254 1.00 69.19 260 ASP A N 1
ATOM 2143 C CA . ASP A 1 260 ? -12.968 7.266 -24.092 1.00 69.19 260 ASP A CA 1
ATOM 2144 C C . ASP A 1 260 ? -13.131 6.790 -25.548 1.00 69.19 260 ASP A C 1
ATOM 2146 O O . ASP A 1 260 ? -12.887 7.570 -26.476 1.00 69.19 260 ASP A O 1
ATOM 2150 N N . GLU A 1 261 ? -13.628 5.569 -25.775 1.00 71.75 261 GLU A N 1
ATOM 2151 C CA . GLU A 1 261 ? -13.934 5.066 -27.123 1.00 71.75 261 GLU A CA 1
ATOM 2152 C C . GLU A 1 261 ? -15.015 5.896 -27.829 1.00 71.75 261 GLU A C 1
ATOM 2154 O O . GLU A 1 261 ? -14.911 6.185 -29.026 1.00 71.75 261 GLU A O 1
ATOM 2159 N N . GLN A 1 262 ? -16.051 6.321 -27.101 1.00 69.38 262 GLN A N 1
ATOM 2160 C CA . GLN A 1 262 ? -17.108 7.173 -27.651 1.00 69.38 262 GLN A CA 1
ATOM 2161 C C . GLN A 1 262 ? -16.589 8.571 -28.020 1.00 69.38 262 GLN A C 1
ATOM 2163 O O . GLN A 1 262 ? -16.961 9.114 -29.061 1.00 69.38 262 GLN A O 1
ATOM 2168 N N . ARG A 1 263 ? -15.674 9.146 -27.228 1.00 60.88 263 ARG A N 1
ATOM 2169 C CA . ARG A 1 263 ? -15.033 10.439 -27.541 1.00 60.88 263 ARG A CA 1
ATOM 2170 C C . ARG A 1 263 ? -14.101 10.364 -28.749 1.00 60.88 263 ARG A C 1
ATOM 2172 O O . ARG A 1 263 ? -14.008 11.341 -29.491 1.00 60.88 263 ARG A O 1
ATOM 2179 N N . GLY A 1 264 ? -13.449 9.222 -28.968 1.00 57.94 264 GLY A N 1
ATOM 2180 C CA . GLY A 1 264 ? -12.627 8.970 -30.154 1.00 57.94 264 GLY A CA 1
ATOM 2181 C C . GLY A 1 264 ? -13.426 8.893 -31.460 1.00 57.94 264 GLY A C 1
ATOM 2182 O O . GLY A 1 264 ? -12.893 9.236 -32.507 1.00 57.94 264 GLY A O 1
ATOM 2183 N N . LYS A 1 265 ? -14.711 8.511 -31.407 1.00 47.59 265 LYS A N 1
ATOM 2184 C CA . LYS A 1 265 ? -15.612 8.435 -32.578 1.00 47.59 265 LYS A CA 1
ATOM 2185 C C . LYS A 1 265 ? -16.214 9.785 -33.000 1.00 47.59 265 LYS A C 1
ATOM 2187 O O . LYS A 1 265 ? -16.817 9.870 -34.067 1.00 47.59 265 LYS A O 1
ATOM 2192 N N . HIS A 1 266 ? -16.078 10.823 -32.173 1.00 44.66 266 HIS A N 1
ATOM 2193 C CA . HIS A 1 266 ? -16.611 12.170 -32.421 1.00 44.66 266 HIS A CA 1
ATOM 2194 C C . HIS A 1 266 ? -15.529 13.216 -32.755 1.00 44.66 266 HIS A C 1
ATOM 2196 O O . HIS A 1 266 ? -15.829 14.411 -32.795 1.00 44.66 266 HIS A O 1
ATOM 2202 N N . ARG A 1 267 ? -14.286 12.781 -32.987 1.00 38.91 267 ARG A N 1
ATOM 2203 C CA . ARG A 1 267 ? -13.197 13.581 -33.567 1.00 38.91 267 ARG A CA 1
ATOM 2204 C C . ARG A 1 267 ? -12.914 13.116 -34.987 1.00 38.91 267 ARG A C 1
ATOM 2206 O O . ARG A 1 267 ? -12.536 13.991 -35.793 1.00 38.91 267 ARG A O 1
#

Radius of gyration: 23.32 Å; chains: 1; bounding box: 54×34×61 Å

InterPro domains:
  IPR027417 P-loop containing nucleoside triphosphate hydrolase [G3DSA:3.40.50.300] (3-103)

Secondary structure (DSSP, 8-state):
-HHHHHHHHHH-SEEEEEEHHHHTTSSSHHHHHHHHHSTT-HHHHHHHHHHHT-TTTTGGGEEEEEE-GGGGTT--HHHHHHHHHHTTSSEEEE--SS--GGG---S---------HHHHHHHHH-TTT-S-HHHHHHHHHHHHH-GGGHHHHTSHHHHHHHHHHHHHHHHHHHHSSSPPSS--HHHHHHHHHHHHHHHHGGGSSS-SS-HHHHHH--HHHHHHHTHHHHHHHHHHHHHHHHHT--SPPHHHHHHHHHHHHHHHTT-

pLDDT: mean 84.62, std 11.17, range [38.91, 97.56]

Foldseek 3Di:
DVVVVVVLVVFAPEEDEAALLVCLPDPAQLRVCCVVPNVNPSVVSVVVVVQCLDPVHCLRRYAYEHEEPVLCPPRDPVSVVRVVSVVPRNHYHYDYPDDDPSPPDDPDDDDQQADDPVRLLVQLVDCVLAVDVVLSVVVVVLCVVCVVQVSQSRHVVSSSLCRVQVVVLVCVQVVDVVGNSYDDPVSSVLSVVLVVLLVCQCVDPDRLDDSVVSVVDDSVVSCVSCVVVVVLVVQLVVVCVVVSNPDDDPVSSVVSVVVVVVVVVVD

Sequence (267 aa):
MRKFERILDDQIRWVFWVPLPRFSREQDLTTLFSKLYFEEDYELAKGVCQRIQNKDKDQDHTLLILDGWDEIRGASSYFLERIEDLCKFKNVIITSRYLSKDMGQLDCILNVEGFSPDTIQKYLEDTELMSSKTASAEIKSYMLRNSQSWSIFKIPMLVHMLGSFWDKLKLRLTRRAPPIKDPTITMIYQTMVAELWRKDISSFVKPLCSQEEASLLSDYYLSETVQPESDALGRIAVRLFNQQELPIDRETIDEICEADEQRGKHR